Protein AF-0000000085157683 (afdb_homodimer)

Secondary structure (DSSP, 8-state):
-----EEEEEETTTTEEEEEETT-TT-EEEESSHHHHHHHHHHHHHHHHHHHHHHTPPPPPPGGGS---SEEEEE--HHHHHHHHHHHHHHTS-HHHHHHHHHHT-------------/-----EEEEEETTTTEEEEEETT-TT-EEEESSHHHHHHHHHHHHHHHHHHHHHHTPPPPPPGGGS---SEEEEE--HHHHHHHHHHHHHHTS-HHHHHHHHHHT-------------

Structure (mmCIF, N/CA/C/O backbone):
data_AF-0000000085157683-model_v1
#
loop_
_entity.id
_entity.type
_entity.pdbx_description
1 polymer HicB
#
loop_
_atom_site.group_PDB
_atom_site.id
_atom_site.type_symbol
_atom_site.label_atom_id
_atom_site.label_alt_id
_atom_site.label_comp_id
_atom_site.label_asym_id
_atom_site.label_entity_id
_atom_site.label_seq_id
_atom_site.pdbx_PDB_ins_code
_atom_site.Cartn_x
_atom_site.Cartn_y
_atom_site.Cartn_z
_atom_site.occupancy
_atom_site.B_iso_or_equiv
_atom_site.auth_seq_id
_atom_site.auth_comp_id
_atom_site.auth_asym_id
_atom_site.auth_atom_id
_atom_site.pdbx_PDB_model_num
ATOM 1 N N . MET A 1 1 ? -5.609 -24.641 -23.844 1 75.62 1 MET A N 1
ATOM 2 C CA . MET A 1 1 ? -4.676 -23.812 -23.078 1 75.62 1 MET A CA 1
ATOM 3 C C . MET A 1 1 ? -5.344 -23.234 -21.844 1 75.62 1 MET A C 1
ATOM 5 O O . MET A 1 1 ? -6.496 -22.797 -21.891 1 75.62 1 MET A O 1
ATOM 9 N N . ASN A 1 2 ? -4.84 -23.547 -20.625 1 89.81 2 ASN A N 1
ATOM 10 C CA . ASN A 1 2 ? -5.441 -23.266 -19.328 1 89.81 2 ASN A CA 1
ATOM 11 C C . ASN A 1 2 ? -5.375 -21.781 -18.984 1 89.81 2 ASN A C 1
ATOM 13 O O . ASN A 1 2 ? -5.992 -21.328 -18.016 1 89.81 2 ASN A O 1
ATOM 17 N N . HIS A 1 3 ? -4.875 -20.984 -19.656 1 96 3 HIS A N 1
ATOM 18 C CA . HIS A 1 3 ? -4.703 -19.547 -19.484 1 96 3 HIS A CA 1
ATOM 19 C C . HIS A 1 3 ? -3.973 -19.219 -18.188 1 96 3 HIS A C 1
ATOM 21 O O . HIS A 1 3 ? -4.094 -18.125 -17.656 1 96 3 HIS A O 1
ATOM 27 N N . TYR A 1 4 ? -3.27 -20.25 -17.625 1 97.69 4 TYR A N 1
ATOM 28 C CA . TYR A 1 4 ? -2.561 -20.031 -16.375 1 97.69 4 TYR A CA 1
ATOM 29 C C . TYR A 1 4 ? -1.306 -19.188 -16.578 1 97.69 4 TYR A C 1
ATOM 31 O O . TYR A 1 4 ? -0.871 -19 -17.719 1 97.69 4 TYR A O 1
ATOM 39 N N . THR A 1 5 ? -0.849 -18.625 -15.5 1 96.94 5 THR A N 1
ATOM 40 C CA . THR A 1 5 ? 0.336 -17.766 -15.523 1 96.94 5 THR A CA 1
ATOM 41 C C . THR A 1 5 ? 1.572 -18.547 -15.086 1 96.94 5 THR A C 1
ATOM 43 O O . THR A 1 5 ? 1.584 -19.156 -14.016 1 96.94 5 THR A O 1
ATOM 46 N N . TYR A 1 6 ? 2.611 -18.484 -15.953 1 96.94 6 TYR A N 1
ATOM 47 C CA . TYR A 1 6 ? 3.844 -19.203 -15.672 1 96.94 6 TYR A CA 1
ATOM 48 C C . TYR A 1 6 ? 5 -18.25 -15.43 1 96.94 6 TYR A C 1
ATOM 50 O O . TYR A 1 6 ? 5.02 -17.141 -15.969 1 96.94 6 TYR A O 1
ATOM 58 N N . ARG A 1 7 ? 5.902 -18.719 -14.609 1 96.38 7 ARG A N 1
ATOM 59 C CA . ARG A 1 7 ? 7.164 -18.016 -14.383 1 96.38 7 ARG A CA 1
ATOM 60 C C . ARG A 1 7 ? 8.344 -18.969 -14.469 1 96.38 7 ARG A C 1
ATOM 62 O O . ARG A 1 7 ? 8.289 -20.094 -13.953 1 96.38 7 ARG A O 1
ATOM 69 N N . VAL A 1 8 ? 9.336 -18.578 -15.242 1 98.19 8 VAL A N 1
ATOM 70 C CA . VAL A 1 8 ? 10.594 -19.312 -15.297 1 98.19 8 VAL A CA 1
ATOM 71 C C . VAL A 1 8 ? 11.742 -18.406 -14.844 1 98.19 8 VAL A C 1
ATOM 73 O O . VAL A 1 8 ? 11.891 -17.281 -15.32 1 98.19 8 VAL A O 1
ATOM 76 N N . ALA A 1 9 ? 12.492 -18.906 -13.906 1 97.06 9 ALA A N 1
ATOM 77 C CA . ALA A 1 9 ? 13.609 -18.125 -13.391 1 97.06 9 ALA A CA 1
ATOM 78 C C . ALA A 1 9 ? 14.789 -19.016 -13.031 1 97.06 9 ALA A C 1
ATOM 80 O O . ALA A 1 9 ? 14.602 -20.188 -12.703 1 97.06 9 ALA A O 1
ATOM 81 N N . TRP A 1 10 ? 16.031 -18.391 -13.086 1 98 10 TRP A N 1
ATOM 82 C CA . TRP A 1 10 ? 17.234 -19.109 -12.664 1 98 10 TRP A CA 1
ATOM 83 C C . TRP A 1 10 ? 17.297 -19.234 -11.148 1 98 10 TRP A C 1
ATOM 85 O O . TRP A 1 10 ? 17.031 -18.266 -10.43 1 98 10 TRP A O 1
ATOM 95 N N . SER A 1 11 ? 17.516 -20.438 -10.75 1 96.94 11 SER A N 1
ATOM 96 C CA . SER A 1 11 ? 17.75 -20.672 -9.336 1 96.94 11 SER A CA 1
ATOM 97 C C . SER A 1 11 ? 19.234 -20.906 -9.055 1 96.94 11 SER A C 1
ATOM 99 O O . SER A 1 11 ? 19.781 -21.953 -9.391 1 96.94 11 SER A O 1
ATOM 101 N N . PRO A 1 12 ? 19.844 -19.938 -8.359 1 95.44 12 PRO A N 1
ATOM 102 C CA . PRO A 1 12 ? 21.25 -20.156 -8.031 1 95.44 12 PRO A CA 1
ATOM 103 C C . PRO A 1 12 ? 21.469 -21.312 -7.066 1 95.44 12 PRO A C 1
ATOM 105 O O . PRO A 1 12 ? 22.5 -21.984 -7.113 1 95.44 12 PRO A O 1
ATOM 108 N N . TYR A 1 13 ? 20.531 -21.531 -6.297 1 94.44 13 TYR A N 1
ATOM 109 C CA . TYR A 1 13 ? 20.609 -22.578 -5.293 1 94.44 13 TYR A CA 1
ATOM 110 C C . TYR A 1 13 ? 20.578 -23.969 -5.941 1 94.44 13 TYR A C 1
ATOM 112 O O . TYR A 1 13 ? 21.344 -24.844 -5.562 1 94.44 13 TYR A O 1
ATOM 120 N N . LEU A 1 14 ? 19.75 -24.062 -6.965 1 95.81 14 LEU A N 1
ATOM 121 C CA . LEU A 1 14 ? 19.594 -25.359 -7.633 1 95.81 14 LEU A CA 1
ATOM 122 C C . LEU A 1 14 ? 20.516 -25.469 -8.836 1 95.81 14 LEU A C 1
ATOM 124 O O . LEU A 1 14 ? 20.766 -26.562 -9.344 1 95.81 14 LEU A O 1
ATOM 128 N N . GLY A 1 15 ? 21.016 -24.344 -9.227 1 97.12 15 GLY A N 1
ATOM 129 C CA . GLY A 1 15 ? 21.859 -24.344 -10.406 1 97.12 15 GLY A CA 1
ATOM 130 C C . GLY A 1 15 ? 21.125 -24.688 -11.68 1 97.12 15 GLY A C 1
ATOM 131 O O . GLY A 1 15 ? 21.656 -25.375 -12.547 1 97.12 15 GLY A O 1
ATOM 132 N N . GLU A 1 16 ? 19.797 -24.375 -11.711 1 98.25 16 GLU A N 1
ATOM 133 C CA . GLU A 1 16 ? 18.953 -24.641 -12.867 1 98.25 16 GLU A CA 1
ATOM 134 C C . GLU A 1 16 ? 17.797 -23.656 -12.945 1 98.25 16 GLU A C 1
ATOM 136 O O . GLU A 1 16 ? 17.578 -22.875 -12.008 1 98.25 16 GLU A O 1
ATOM 141 N N . TYR A 1 17 ? 17.203 -23.672 -14.148 1 98.62 17 TYR A N 1
ATOM 142 C CA . TYR A 1 17 ? 15.977 -22.891 -14.297 1 98.62 17 TYR A CA 1
ATOM 143 C C . TYR A 1 17 ? 14.797 -23.609 -13.656 1 98.62 17 TYR A C 1
ATOM 145 O O . TYR A 1 17 ? 14.68 -24.828 -13.758 1 98.62 17 TYR A O 1
ATOM 153 N N . VAL A 1 18 ? 13.992 -22.828 -13.031 1 98.25 18 VAL A N 1
ATOM 154 C CA . VAL A 1 18 ? 12.797 -23.375 -12.391 1 98.25 18 VAL A CA 1
ATOM 155 C C . VAL A 1 18 ? 11.547 -22.734 -12.992 1 98.25 18 VAL A C 1
ATOM 157 O O . VAL A 1 18 ? 11.453 -21.5 -13.078 1 98.25 18 VAL A O 1
ATOM 160 N N . GLY A 1 19 ? 10.633 -23.547 -13.469 1 98.19 19 GLY A N 1
ATOM 161 C CA . GLY A 1 19 ? 9.32 -23.125 -13.922 1 98.19 19 GLY A CA 1
ATOM 162 C C . GLY A 1 19 ? 8.234 -23.328 -12.883 1 98.19 19 GLY A C 1
ATOM 163 O O . GLY A 1 19 ? 8.18 -24.375 -12.234 1 98.19 19 GLY A O 1
ATOM 164 N N . THR A 1 20 ? 7.438 -22.328 -12.727 1 97.56 20 THR A N 1
ATOM 165 C CA . THR A 1 20 ? 6.336 -22.375 -11.773 1 97.56 20 THR A CA 1
ATOM 166 C C . THR A 1 20 ? 5.043 -21.891 -12.422 1 97.56 20 THR A C 1
ATOM 168 O O . THR A 1 20 ? 5.066 -21.281 -13.492 1 97.56 20 THR A O 1
ATOM 171 N N . CYS A 1 21 ? 3.963 -22.312 -11.773 1 97.88 21 CYS A N 1
ATOM 172 C CA . CYS A 1 21 ? 2.633 -21.828 -12.117 1 97.88 21 CYS A CA 1
ATOM 173 C C . CYS A 1 21 ? 2.012 -21.062 -10.953 1 97.88 21 CYS A C 1
ATOM 175 O O . CYS A 1 21 ? 1.865 -21.594 -9.859 1 97.88 21 CYS A O 1
ATOM 177 N N . LEU A 1 22 ? 1.579 -19.859 -11.164 1 97 22 LEU A N 1
ATOM 178 C CA . LEU A 1 22 ? 1.136 -19 -10.086 1 97 22 LEU A CA 1
ATOM 179 C C . LEU A 1 22 ? -0.157 -19.516 -9.461 1 97 22 LEU A C 1
ATOM 181 O O . LEU A 1 22 ? -0.361 -19.391 -8.25 1 97 22 LEU A O 1
ATOM 185 N N . GLU A 1 23 ? -1.024 -20.094 -10.297 1 96.75 23 GLU A N 1
ATOM 186 C CA . GLU A 1 23 ? -2.316 -20.594 -9.828 1 96.75 23 GLU A CA 1
ATOM 187 C C . GLU A 1 23 ? -2.17 -21.953 -9.141 1 96.75 23 GLU A C 1
ATOM 189 O O . GLU A 1 23 ? -3.049 -22.359 -8.375 1 96.75 23 GLU A O 1
ATOM 194 N N . LEU A 1 24 ? -1.048 -22.656 -9.414 1 96.44 24 LEU A N 1
ATOM 195 C CA . LEU A 1 24 ? -0.751 -23.969 -8.844 1 96.44 24 LEU A CA 1
ATOM 196 C C . LEU A 1 24 ? 0.651 -24 -8.242 1 96.44 24 LEU A C 1
ATOM 198 O O . LEU A 1 24 ? 1.55 -24.641 -8.789 1 96.44 24 LEU A O 1
ATOM 202 N N . PRO A 1 25 ? 0.756 -23.422 -7.016 1 94.31 25 PRO A N 1
ATOM 203 C CA . PRO A 1 25 ? 2.102 -23.141 -6.512 1 94.31 25 PRO A CA 1
ATOM 204 C C . PRO A 1 25 ? 2.855 -24.406 -6.098 1 94.31 25 PRO A C 1
ATOM 206 O O . PRO A 1 25 ? 4.074 -24.375 -5.914 1 94.31 25 PRO A O 1
ATOM 209 N N . TYR A 1 26 ? 2.219 -25.469 -6.047 1 94.31 26 TYR A N 1
ATOM 210 C CA . TYR A 1 26 ? 2.891 -26.703 -5.645 1 94.31 26 TYR A CA 1
ATOM 211 C C . TYR A 1 26 ? 3.443 -27.438 -6.855 1 94.31 26 TYR A C 1
ATOM 213 O O . TYR A 1 26 ? 4.184 -28.422 -6.711 1 94.31 26 TYR A O 1
ATOM 221 N N . VAL A 1 27 ? 3.045 -27.062 -8.023 1 96.25 27 VAL A N 1
ATOM 222 C CA . VAL A 1 27 ? 3.564 -27.656 -9.25 1 96.25 27 VAL A CA 1
ATOM 223 C C . VAL A 1 27 ? 4.785 -26.875 -9.727 1 96.25 27 VAL A C 1
ATOM 225 O O . VAL A 1 27 ? 4.684 -25.688 -10.055 1 96.25 27 VAL A O 1
ATOM 228 N N . ARG A 1 28 ? 5.918 -27.453 -9.789 1 97.25 28 ARG A N 1
ATOM 229 C CA . ARG A 1 28 ? 7.176 -26.859 -10.242 1 97.25 28 ARG A CA 1
ATOM 230 C C . ARG A 1 28 ? 7.996 -27.875 -11.031 1 97.25 28 ARG A C 1
ATOM 232 O O . ARG A 1 28 ? 7.965 -29.078 -10.742 1 97.25 28 ARG A O 1
ATOM 239 N N . ARG A 1 29 ? 8.664 -27.391 -12.008 1 98.56 29 ARG A N 1
ATOM 240 C CA . ARG A 1 29 ? 9.57 -28.219 -12.797 1 98.56 29 ARG A CA 1
ATOM 241 C C . ARG A 1 29 ? 10.859 -27.453 -13.125 1 98.56 29 ARG A C 1
ATOM 243 O O . ARG A 1 29 ? 10.883 -26.219 -13.078 1 98.56 29 ARG A O 1
ATOM 250 N N . GLN A 1 30 ? 11.836 -28.266 -13.406 1 98.31 30 GLN A N 1
ATOM 251 C CA . GLN A 1 30 ? 13.148 -27.688 -13.656 1 98.31 30 GLN A CA 1
ATOM 252 C C . GLN A 1 30 ? 13.641 -28 -15.07 1 98.31 30 GLN A C 1
ATOM 254 O O . GLN A 1 30 ? 13.086 -28.875 -15.734 1 98.31 30 GLN A O 1
ATOM 259 N N . GLY A 1 31 ? 14.625 -27.188 -15.531 1 98.44 31 GLY A N 1
ATOM 260 C CA . GLY A 1 31 ? 15.312 -27.406 -16.797 1 98.44 31 GLY A CA 1
ATOM 261 C C . GLY A 1 31 ? 16.641 -26.703 -16.875 1 98.44 31 GLY A C 1
ATOM 262 O O . GLY A 1 31 ? 16.875 -25.703 -16.188 1 98.44 31 GLY A O 1
ATOM 263 N N . ALA A 1 32 ? 17.5 -27.25 -17.734 1 98 32 ALA A N 1
ATOM 264 C CA . ALA A 1 32 ? 18.828 -26.656 -17.906 1 98 32 ALA A CA 1
ATOM 265 C C . ALA A 1 32 ? 18.734 -25.297 -18.594 1 98 32 ALA A C 1
ATOM 267 O O . ALA A 1 32 ? 19.594 -24.438 -18.375 1 98 32 ALA A O 1
ATOM 268 N N . THR A 1 33 ? 17.688 -25.188 -19.391 1 98.44 33 THR A N 1
ATOM 269 C CA . THR A 1 33 ? 17.422 -23.906 -20.047 1 98.44 33 THR A CA 1
ATOM 270 C C . THR A 1 33 ? 16.031 -23.406 -19.688 1 98.44 33 THR A C 1
ATOM 272 O O . THR A 1 33 ? 15.18 -24.172 -19.234 1 98.44 33 THR A O 1
ATOM 275 N N . ALA A 1 34 ? 15.875 -22.109 -19.875 1 98.38 34 ALA A N 1
ATOM 276 C CA . ALA A 1 34 ? 14.562 -21.516 -19.625 1 98.38 34 ALA A CA 1
ATOM 277 C C . ALA A 1 34 ? 13.484 -22.219 -20.453 1 98.38 34 ALA A C 1
ATOM 279 O O . ALA A 1 34 ? 12.391 -22.484 -19.953 1 98.38 34 ALA A O 1
ATOM 280 N N . GLN A 1 35 ? 13.773 -22.438 -21.672 1 98.56 35 GLN A N 1
ATOM 281 C CA . GLN A 1 35 ? 12.836 -23.094 -22.594 1 98.56 35 GLN A CA 1
ATOM 282 C C . GLN A 1 35 ? 12.469 -24.484 -22.094 1 98.56 35 GLN A C 1
ATOM 284 O O . GLN A 1 35 ? 11.297 -24.859 -22.109 1 98.56 35 GLN A O 1
ATOM 289 N N . GLU A 1 36 ? 13.461 -25.25 -21.656 1 98.62 36 GLU A N 1
ATOM 290 C CA . GLU A 1 36 ? 13.234 -26.594 -21.141 1 98.62 36 GLU A CA 1
ATOM 291 C C . GLU A 1 36 ? 12.359 -26.562 -19.891 1 98.62 36 GLU A C 1
ATOM 293 O O . GLU A 1 36 ? 11.43 -27.359 -19.75 1 98.62 36 GLU A O 1
ATOM 298 N N . ALA A 1 37 ? 12.688 -25.688 -18.969 1 98.69 37 ALA A N 1
ATOM 299 C CA . ALA A 1 37 ? 11.898 -25.547 -17.75 1 98.69 37 ALA A CA 1
ATOM 300 C C . ALA A 1 37 ? 10.453 -25.188 -18.062 1 98.69 37 ALA A C 1
ATOM 302 O O . ALA A 1 37 ? 9.516 -25.719 -17.469 1 98.69 37 ALA A O 1
ATOM 303 N N . MET A 1 38 ? 10.297 -24.25 -19.031 1 98.38 38 MET A N 1
ATOM 304 C CA . MET A 1 38 ? 8.961 -23.844 -19.453 1 98.38 38 MET A CA 1
ATOM 305 C C . MET A 1 38 ? 8.18 -25.016 -20.016 1 98.38 38 MET A C 1
ATOM 307 O O . MET A 1 38 ? 7.016 -25.219 -19.656 1 98.38 38 MET A O 1
ATOM 311 N N . GLY A 1 39 ? 8.812 -25.766 -20.922 1 98.31 39 GLY A N 1
ATOM 312 C CA . GLY A 1 39 ? 8.156 -26.938 -21.469 1 98.31 39 GLY A CA 1
ATOM 313 C C . GLY A 1 39 ? 7.758 -27.953 -20.422 1 98.31 39 GLY A C 1
ATOM 314 O O . GLY A 1 39 ? 6.648 -28.484 -20.438 1 98.31 39 GLY A O 1
ATOM 315 N N . ALA A 1 40 ? 8.641 -28.188 -19.469 1 98.5 40 ALA A N 1
ATOM 316 C CA . ALA A 1 40 ? 8.414 -29.156 -18.406 1 98.5 40 ALA A CA 1
ATOM 317 C C . ALA A 1 40 ? 7.258 -28.75 -17.5 1 98.5 40 ALA A C 1
ATOM 319 O O . ALA A 1 40 ? 6.41 -29.562 -17.156 1 98.5 40 ALA A O 1
ATOM 320 N N . ILE A 1 41 ? 7.262 -27.5 -17.109 1 98.44 41 ILE A N 1
ATOM 321 C CA . ILE A 1 41 ? 6.211 -27.047 -16.203 1 98.44 41 ILE A CA 1
ATOM 322 C C . ILE A 1 41 ? 4.871 -27.031 -16.938 1 98.44 41 ILE A C 1
ATOM 324 O O . ILE A 1 41 ? 3.836 -27.359 -16.344 1 98.44 41 ILE A O 1
ATOM 328 N N . GLU A 1 42 ? 4.812 -26.625 -18.188 1 98.12 42 GLU A N 1
ATOM 329 C CA . GLU A 1 42 ? 3.57 -26.656 -18.953 1 98.12 42 GLU A CA 1
ATOM 330 C C . GLU A 1 42 ? 2.996 -28.062 -19 1 98.12 42 GLU A C 1
ATOM 332 O O . GLU A 1 42 ? 1.797 -28.266 -18.797 1 98.12 42 GLU A O 1
ATOM 337 N N . GLU A 1 43 ? 3.836 -29 -19.297 1 98.12 43 GLU A N 1
ATOM 338 C CA . GLU A 1 43 ? 3.4 -30.406 -19.344 1 98.12 43 GLU A CA 1
ATOM 339 C C . GLU A 1 43 ? 2.869 -30.859 -17.984 1 98.12 43 GLU A C 1
ATOM 341 O O . GLU A 1 43 ? 1.834 -31.516 -17.906 1 98.12 43 GLU A O 1
ATOM 346 N N . ALA A 1 44 ? 3.621 -30.562 -16.938 1 98.25 44 ALA A N 1
ATOM 347 C CA . ALA A 1 44 ? 3.221 -30.938 -15.578 1 98.25 44 ALA A CA 1
ATOM 348 C C . ALA A 1 44 ? 1.854 -30.359 -15.234 1 98.25 44 ALA A C 1
ATOM 350 O O . ALA A 1 44 ? 1.013 -31.031 -14.641 1 98.25 44 ALA A O 1
ATOM 351 N N . VAL A 1 45 ? 1.652 -29.125 -15.594 1 98 45 VAL A N 1
ATOM 352 C CA . VAL A 1 45 ? 0.385 -28.453 -15.305 1 98 45 VAL A CA 1
ATOM 353 C C . VAL A 1 45 ? -0.74 -29.125 -16.094 1 98 45 VAL A C 1
ATOM 355 O O . VAL A 1 45 ? -1.823 -29.375 -15.555 1 98 45 VAL A O 1
ATOM 358 N N . ASP A 1 46 ? -0.48 -29.469 -17.359 1 97.06 46 ASP A N 1
ATOM 359 C CA . ASP A 1 46 ? -1.472 -30.156 -18.172 1 97.06 46 ASP A CA 1
ATOM 360 C C . ASP A 1 46 ? -1.859 -31.5 -17.547 1 97.06 46 ASP A C 1
ATOM 362 O O . ASP A 1 46 ? -3.037 -31.859 -17.531 1 97.06 46 ASP A O 1
ATOM 366 N N . TRP A 1 47 ? -0.865 -32.156 -17.078 1 96.81 47 TRP A N 1
ATOM 367 C CA . TRP A 1 47 ? -1.119 -33.438 -16.422 1 96.81 47 TRP A CA 1
ATOM 368 C C . TRP A 1 47 ? -1.958 -33.25 -15.156 1 96.81 47 TRP A C 1
ATOM 370 O O . TRP A 1 47 ? -2.914 -34 -14.922 1 96.81 47 TRP A O 1
ATOM 380 N N . TYR A 1 48 ? -1.577 -32.281 -14.352 1 97.06 48 TYR A N 1
ATOM 381 C CA . TYR A 1 48 ? -2.324 -31.984 -13.133 1 97.06 48 TYR A CA 1
ATOM 382 C C . TYR A 1 48 ? -3.787 -31.688 -13.445 1 97.06 48 TYR A C 1
ATOM 384 O O . TYR A 1 48 ? -4.688 -32.219 -12.789 1 97.06 48 TYR A O 1
ATOM 392 N N . ILE A 1 49 ? -4.039 -30.828 -14.477 1 96.5 49 ILE A N 1
ATOM 393 C CA . ILE A 1 49 ? -5.387 -30.438 -14.875 1 96.5 49 ILE A CA 1
ATOM 394 C C . ILE A 1 49 ? -6.188 -31.672 -15.281 1 96.5 49 ILE A C 1
ATOM 396 O O . ILE A 1 49 ? -7.332 -31.844 -14.859 1 96.5 49 ILE A O 1
ATOM 400 N N . ALA A 1 50 ? -5.613 -32.531 -16.078 1 95.5 50 ALA A N 1
ATOM 401 C CA . ALA A 1 50 ? -6.281 -33.75 -16.531 1 95.5 50 ALA A CA 1
ATOM 402 C C . ALA A 1 50 ? -6.664 -34.656 -15.352 1 95.5 50 ALA A C 1
ATOM 404 O O . ALA A 1 50 ? -7.773 -35.188 -15.305 1 95.5 50 ALA A O 1
ATOM 405 N N . SER A 1 51 ? -5.758 -34.781 -14.445 1 95.31 51 SER A N 1
ATOM 406 C CA . SER A 1 51 ? -5.988 -35.594 -13.258 1 95.31 51 SER A CA 1
ATOM 407 C C . SER A 1 51 ? -7.102 -35.031 -12.391 1 95.31 51 SER A C 1
ATOM 409 O O . SER A 1 51 ? -7.973 -35.75 -11.922 1 95.31 51 SER A O 1
ATOM 411 N N . ALA A 1 52 ? -7.023 -33.719 -12.211 1 94.19 52 ALA A N 1
ATOM 412 C CA . ALA A 1 52 ? -8.023 -33.031 -11.398 1 94.19 52 ALA A CA 1
ATOM 413 C C . ALA A 1 52 ? -9.414 -33.188 -12.016 1 94.19 52 ALA A C 1
ATOM 415 O O . ALA A 1 52 ? -10.406 -33.375 -11.297 1 94.19 52 ALA A O 1
ATOM 416 N N . GLU A 1 53 ? -9.484 -32.969 -13.305 1 91.31 53 GLU A N 1
ATOM 417 C CA . GLU A 1 53 ? -10.758 -33.125 -14.016 1 91.31 53 GLU A CA 1
ATOM 418 C C . GLU A 1 53 ? -11.344 -34.5 -13.836 1 91.31 53 GLU A C 1
ATOM 420 O O . GLU A 1 53 ? -12.555 -34.656 -13.648 1 91.31 53 GLU A O 1
ATOM 425 N N . SER A 1 54 ? -10.508 -35.5 -13.836 1 93.62 54 SER A N 1
ATOM 426 C CA . SER A 1 54 ? -10.945 -36.875 -13.688 1 93.62 54 SER A CA 1
ATOM 427 C C . SER A 1 54 ? -11.422 -37.156 -12.266 1 93.62 54 SER A C 1
ATOM 429 O O . SER A 1 54 ? -12.32 -38 -12.062 1 93.62 54 SER A O 1
ATOM 431 N N . SER A 1 55 ? -10.891 -36.5 -11.258 1 94.44 55 SER A N 1
ATOM 432 C CA . SER A 1 55 ? -11.227 -36.719 -9.852 1 94.44 55 SER A CA 1
ATOM 433 C C . SER A 1 55 ? -12.305 -35.75 -9.391 1 94.44 55 SER A C 1
ATOM 435 O O . SER A 1 55 ? -12.773 -35.844 -8.25 1 94.44 55 SER A O 1
ATOM 437 N N . GLY A 1 56 ? -12.703 -34.875 -10.172 1 93.94 56 GLY A N 1
ATOM 438 C CA . GLY A 1 56 ? -13.75 -33.938 -9.828 1 93.94 56 GLY A CA 1
ATOM 439 C C . GLY A 1 56 ? -13.258 -32.781 -8.961 1 93.94 56 GLY A C 1
ATOM 440 O O . GLY A 1 56 ? -14.047 -32.156 -8.258 1 93.94 56 GLY A O 1
ATOM 441 N N . GLU A 1 57 ? -11.93 -32.625 -8.898 1 93.81 57 GLU A N 1
ATOM 442 C CA . GLU A 1 57 ? -11.352 -31.516 -8.148 1 93.81 57 GLU A CA 1
ATOM 443 C C . GLU A 1 57 ? -11.602 -30.188 -8.859 1 93.81 57 GLU A C 1
ATOM 445 O O . GLU A 1 57 ? -11.523 -30.109 -10.086 1 93.81 57 GLU A O 1
ATOM 450 N N . THR A 1 58 ? -11.922 -29.203 -8.117 1 94.81 58 THR A N 1
ATOM 451 C CA . THR A 1 58 ? -12.109 -27.875 -8.68 1 94.81 58 THR A CA 1
ATOM 452 C C . THR A 1 58 ? -10.766 -27.188 -8.953 1 94.81 58 THR A C 1
ATOM 454 O O . THR A 1 58 ? -9.898 -27.172 -8.078 1 94.81 58 THR A O 1
ATOM 457 N N . LEU A 1 59 ? -10.586 -26.641 -10.117 1 95.75 59 LEU A N 1
ATOM 458 C CA . LEU A 1 59 ? -9.367 -25.953 -10.531 1 95.75 59 LEU A CA 1
ATOM 459 C C . LEU A 1 59 ? -9.484 -24.453 -10.289 1 95.75 59 LEU A C 1
ATOM 461 O O . LEU A 1 59 ? -10.57 -23.875 -10.391 1 95.75 59 LEU A O 1
ATOM 465 N N . PRO A 1 60 ? -8.375 -23.906 -9.961 1 95.44 60 PRO A N 1
ATOM 466 C CA . PRO A 1 60 ? -8.414 -22.453 -9.773 1 95.44 60 PRO A CA 1
ATOM 467 C C . PRO A 1 60 ? -8.703 -21.703 -11.07 1 95.44 60 PRO A C 1
ATOM 469 O O . PRO A 1 60 ? -8.289 -22.141 -12.148 1 95.44 60 PRO A O 1
ATOM 472 N N . THR A 1 61 ? -9.453 -20.562 -10.938 1 96.25 61 THR A N 1
ATOM 473 C CA . THR A 1 61 ? -9.664 -19.672 -12.078 1 96.25 61 THR A CA 1
ATOM 474 C C . THR A 1 61 ? -8.367 -18.984 -12.469 1 96.25 61 THR A C 1
ATOM 476 O O . THR A 1 61 ? -7.66 -18.453 -11.609 1 96.25 61 THR A O 1
ATOM 479 N N . PRO A 1 62 ? -8.039 -19.031 -13.719 1 97.25 62 PRO A N 1
ATOM 480 C CA . PRO A 1 62 ? -6.848 -18.297 -14.148 1 97.25 62 PRO A CA 1
ATOM 481 C C . PRO A 1 62 ? -6.887 -16.812 -13.742 1 97.25 62 PRO A C 1
ATOM 483 O O . PRO A 1 62 ? -7.945 -16.188 -13.789 1 97.25 62 PRO A O 1
ATOM 486 N N . MET A 1 63 ? -5.754 -16.312 -13.305 1 95.38 63 MET A N 1
ATOM 487 C CA . MET A 1 63 ? -5.664 -14.906 -12.898 1 95.38 63 MET A CA 1
ATOM 488 C C . MET A 1 63 ? -6.121 -13.984 -14.016 1 95.38 63 MET A C 1
ATOM 490 O O . MET A 1 63 ? -6.773 -12.969 -13.766 1 95.38 63 MET A O 1
ATOM 494 N N . ALA A 1 64 ? -5.758 -14.336 -15.25 1 94 64 ALA A N 1
ATOM 495 C CA . ALA A 1 64 ? -6.078 -13.523 -16.422 1 94 64 ALA A CA 1
ATOM 496 C C . ALA A 1 64 ? -7.59 -13.438 -16.625 1 94 64 ALA A C 1
ATOM 498 O O . ALA A 1 64 ? -8.078 -12.531 -17.312 1 94 64 ALA A O 1
ATOM 499 N N . ASP A 1 65 ? -8.344 -14.328 -16.062 1 96.12 65 ASP A N 1
ATOM 500 C CA . ASP A 1 65 ? -9.781 -14.391 -16.297 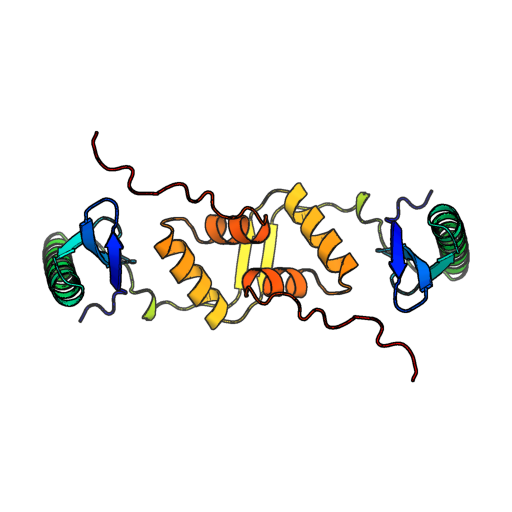1 96.12 65 ASP A CA 1
ATOM 501 C C . ASP A 1 65 ? -10.555 -13.82 -15.102 1 96.12 65 ASP A C 1
ATOM 503 O O . ASP A 1 65 ? -11.789 -13.805 -15.109 1 96.12 65 ASP A O 1
ATOM 507 N N . ARG A 1 66 ? -9.828 -13.43 -14.07 1 96.5 66 ARG A N 1
ATOM 508 C CA . ARG A 1 66 ? -10.469 -12.875 -12.883 1 96.5 66 ARG A CA 1
ATOM 509 C C . ARG A 1 66 ? -10.852 -11.414 -13.086 1 96.5 66 ARG A C 1
ATOM 511 O O . ARG A 1 66 ? -10.242 -10.719 -13.906 1 96.5 66 ARG A O 1
ATOM 518 N N . HIS A 1 67 ? -11.93 -11.094 -12.383 1 97.06 67 HIS A N 1
ATOM 519 C CA . HIS A 1 67 ? -12.367 -9.703 -12.359 1 97.06 67 HIS A CA 1
ATOM 520 C C . HIS A 1 67 ? -11.727 -8.945 -11.203 1 97.06 67 HIS A C 1
ATOM 522 O O . HIS A 1 67 ? -11.875 -9.344 -10.047 1 97.06 67 HIS A O 1
ATOM 528 N N . TYR A 1 68 ? -11.047 -7.883 -11.562 1 97.81 68 TYR A N 1
ATOM 529 C CA . TYR A 1 68 ? -10.445 -7 -10.57 1 97.81 68 TYR A CA 1
ATOM 530 C C . TYR A 1 68 ? -11.195 -5.676 -10.492 1 97.81 68 TYR A C 1
ATOM 532 O O . TYR A 1 68 ? -11.156 -4.879 -11.43 1 97.81 68 TYR A O 1
ATOM 540 N N . SER A 1 69 ? -11.789 -5.367 -9.305 1 97.88 69 SER A N 1
ATOM 541 C CA . SER A 1 69 ? -12.703 -4.25 -9.117 1 97.88 69 SER A CA 1
ATOM 542 C C . SER A 1 69 ? -11.953 -2.924 -9.047 1 97.88 69 SER A C 1
ATOM 544 O O . SER A 1 69 ? -12.523 -1.865 -9.32 1 97.88 69 SER A O 1
ATOM 546 N N . GLY A 1 70 ? -10.766 -2.936 -8.57 1 98.19 70 GLY A N 1
ATOM 547 C CA . GLY A 1 70 ? -10.031 -1.717 -8.258 1 98.19 70 GLY A CA 1
ATOM 548 C C . GLY A 1 70 ? -10.219 -1.268 -6.82 1 98.19 70 GLY A C 1
ATOM 549 O O . GLY A 1 70 ? -9.625 -0.274 -6.395 1 98.19 70 GLY A O 1
ATOM 550 N N . THR A 1 71 ? -11.016 -1.947 -6.125 1 98.44 71 THR A N 1
ATOM 551 C CA . THR A 1 71 ? -11.219 -1.665 -4.707 1 98.44 71 THR A CA 1
ATOM 552 C C . THR A 1 71 ? -10.664 -2.797 -3.848 1 98.44 71 THR A C 1
ATOM 554 O O . THR A 1 71 ? -11.039 -3.957 -4.023 1 98.44 71 THR A O 1
ATOM 557 N N . ILE A 1 72 ? -9.695 -2.52 -2.9 1 98.25 72 ILE A N 1
ATOM 558 C CA . ILE A 1 72 ? -9.031 -3.492 -2.041 1 98.25 72 ILE A CA 1
ATOM 559 C C . ILE A 1 72 ? -9.266 -3.137 -0.577 1 98.25 72 ILE A C 1
ATOM 561 O O . ILE A 1 72 ? -9.086 -1.986 -0.173 1 98.25 72 ILE A O 1
ATOM 565 N N . VAL A 1 73 ? -9.719 -4.039 0.154 1 98.44 73 VAL A N 1
ATOM 566 C CA . VAL A 1 73 ? -9.844 -3.85 1.595 1 98.44 73 VAL A CA 1
ATOM 567 C C . VAL A 1 73 ? -8.57 -4.312 2.297 1 98.44 73 VAL A C 1
ATOM 569 O O . VAL A 1 73 ? -8.195 -5.484 2.207 1 98.44 73 VAL A O 1
ATOM 572 N N . VAL A 1 74 ? -7.922 -3.381 2.959 1 98.56 74 VAL A N 1
ATOM 573 C CA . VAL A 1 74 ? -6.66 -3.67 3.629 1 98.56 74 VAL A CA 1
ATOM 574 C C . VAL A 1 74 ? -6.875 -3.713 5.141 1 98.56 74 VAL A C 1
ATOM 576 O O . VAL A 1 74 ? -7.266 -2.711 5.746 1 98.56 74 VAL A O 1
ATOM 579 N N . ARG A 1 75 ? -6.699 -4.812 5.645 1 98.5 75 ARG A N 1
ATOM 580 C CA . ARG A 1 75 ? -6.758 -4.992 7.094 1 98.5 75 ARG A CA 1
ATOM 581 C C . ARG A 1 75 ? -5.363 -4.988 7.703 1 98.5 75 ARG A C 1
ATOM 583 O O . ARG A 1 75 ? -4.539 -5.852 7.395 1 98.5 75 ARG A O 1
ATOM 590 N N . THR A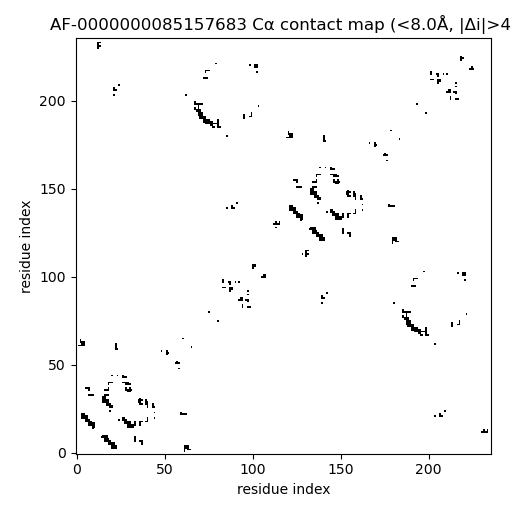 1 76 ? -5.07 -3.996 8.539 1 97.69 76 THR A N 1
ATOM 591 C CA . THR A 1 76 ? -3.756 -3.811 9.141 1 97.69 76 THR A CA 1
ATOM 592 C C . THR A 1 76 ? -3.885 -3.402 10.609 1 97.69 76 THR A C 1
ATOM 594 O O . THR A 1 76 ? -4.977 -3.453 11.18 1 97.69 76 THR A O 1
ATOM 597 N N . SER A 1 77 ? -2.795 -3.057 11.25 1 97.44 77 SER A N 1
ATOM 598 C CA . SER A 1 77 ? -2.832 -2.602 12.633 1 97.44 77 SER A CA 1
ATOM 599 C C . SER A 1 77 ? -3.283 -1.148 12.727 1 97.44 77 SER A C 1
ATOM 601 O O . SER A 1 77 ? -3.082 -0.37 11.789 1 97.44 77 SER A O 1
ATOM 603 N N . PRO A 1 78 ? -3.84 -0.764 13.883 1 97.62 78 PRO A N 1
ATOM 604 C CA . PRO A 1 78 ? -4.164 0.649 14.094 1 97.62 78 PRO A CA 1
ATOM 605 C C . PRO A 1 78 ? -2.941 1.557 13.992 1 97.62 78 PRO A C 1
ATOM 607 O O . PRO A 1 78 ? -3.053 2.701 13.547 1 97.62 78 PRO A O 1
ATOM 610 N N . GLU A 1 79 ? -1.858 1.036 14.367 1 96.69 79 GLU A N 1
ATOM 611 C CA . GLU A 1 79 ? -0.622 1.812 14.328 1 96.69 79 GLU A CA 1
ATOM 612 C C . GLU A 1 79 ? -0.221 2.137 12.891 1 96.69 79 GLU A C 1
ATOM 614 O O . GLU A 1 79 ? 0.119 3.279 12.578 1 96.69 79 GLU A O 1
ATOM 619 N N . LEU A 1 80 ? -0.265 1.125 12.062 1 97.31 80 LEU A N 1
ATOM 620 C CA . LEU A 1 80 ? 0.073 1.372 10.664 1 97.31 80 LEU A CA 1
ATOM 621 C C . LEU A 1 80 ? -0.95 2.295 10.008 1 97.31 80 LEU A C 1
ATOM 623 O O . LEU A 1 80 ? -0.585 3.191 9.242 1 97.31 80 LEU A O 1
ATOM 627 N N . HIS A 1 81 ? -2.166 2.045 10.328 1 98.44 81 HIS A N 1
ATOM 628 C CA . HIS A 1 81 ? -3.217 2.928 9.836 1 98.44 81 HIS A CA 1
ATOM 629 C C . HIS A 1 81 ? -2.949 4.375 10.219 1 98.44 81 HIS A C 1
ATOM 631 O O . HIS A 1 81 ? -2.994 5.27 9.375 1 98.44 81 HIS A O 1
ATOM 637 N N . SER A 1 82 ? -2.68 4.574 11.461 1 97.06 82 SER A N 1
ATOM 638 C CA . SER A 1 82 ? -2.402 5.914 11.969 1 97.06 82 SER A CA 1
ATOM 639 C C . SER A 1 82 ? -1.169 6.512 11.297 1 97.06 82 SER A C 1
ATOM 641 O O . SER A 1 82 ? -1.171 7.684 10.914 1 97.06 82 SER A O 1
ATOM 643 N N . ARG A 1 83 ? -0.189 5.758 11.133 1 95.94 83 ARG A N 1
ATOM 644 C CA . ARG A 1 83 ? 1.037 6.211 10.484 1 95.94 83 ARG A CA 1
ATOM 645 C C . ARG A 1 83 ? 0.77 6.648 9.047 1 95.94 83 ARG A C 1
ATOM 647 O O . ARG A 1 83 ? 1.244 7.699 8.617 1 95.94 83 ARG A O 1
ATOM 654 N N . LEU A 1 84 ? 0.066 5.852 8.352 1 97.12 84 LEU A N 1
ATOM 655 C CA . LEU A 1 84 ? -0.255 6.176 6.965 1 97.12 84 LEU A CA 1
ATOM 656 C C . LEU A 1 84 ? -1.076 7.461 6.883 1 97.12 84 LEU A C 1
ATOM 658 O O . LEU A 1 84 ? -0.892 8.266 5.965 1 97.12 84 LEU A O 1
ATOM 662 N N . ALA A 1 85 ? -1.924 7.66 7.848 1 97.31 85 ALA A N 1
ATOM 663 C CA . ALA A 1 85 ? -2.703 8.898 7.902 1 97.31 85 ALA A CA 1
ATOM 664 C C . ALA A 1 85 ? -1.799 10.109 8.102 1 97.31 85 ALA A C 1
ATOM 666 O O . ALA A 1 85 ? -1.983 11.141 7.461 1 97.31 85 ALA A O 1
ATOM 667 N N . MET A 1 86 ? -0.851 9.945 8.977 1 95.69 86 MET A N 1
ATOM 668 C CA . MET A 1 86 ? 0.093 11.031 9.242 1 95.69 86 MET A CA 1
ATOM 669 C C . MET A 1 86 ? 0.939 11.328 8.008 1 95.69 86 MET A C 1
ATOM 671 O O . MET A 1 86 ? 1.149 12.492 7.664 1 95.69 86 MET A O 1
ATOM 675 N N . GLU A 1 87 ? 1.35 10.281 7.371 1 94.88 87 GLU A N 1
ATOM 676 C CA . GLU A 1 87 ? 2.135 10.453 6.152 1 94.88 87 GLU A CA 1
ATOM 677 C C . GLU 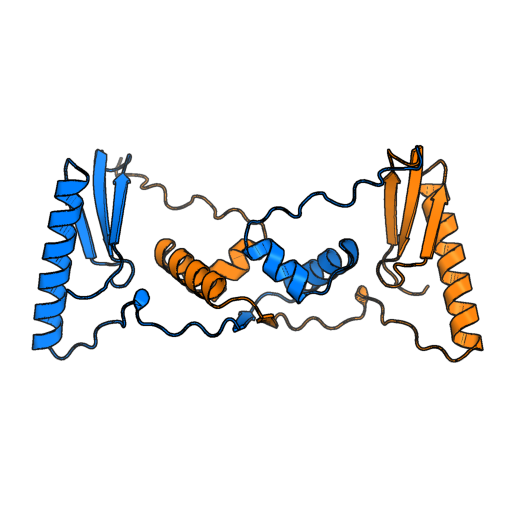A 1 87 ? 1.331 11.18 5.078 1 94.88 87 GLU A C 1
ATOM 679 O O . GLU A 1 87 ? 1.854 12.062 4.395 1 94.88 87 GLU A O 1
ATOM 684 N N . ALA A 1 88 ? 0.123 10.781 4.93 1 96.5 88 ALA A N 1
ATOM 685 C CA . ALA A 1 88 ? -0.742 11.422 3.941 1 96.5 88 ALA A CA 1
ATOM 686 C C . ALA A 1 88 ? -0.881 12.914 4.223 1 96.5 88 ALA A C 1
ATOM 688 O O . ALA A 1 88 ? -0.788 13.734 3.307 1 96.5 88 ALA A O 1
ATOM 689 N N . ALA A 1 89 ? -1.055 13.242 5.52 1 94.44 89 ALA A N 1
ATOM 690 C CA . ALA A 1 89 ? -1.169 14.648 5.91 1 94.44 89 ALA A CA 1
ATOM 691 C C . ALA A 1 89 ? 0.12 15.406 5.609 1 94.44 89 ALA A C 1
ATOM 693 O O . ALA A 1 89 ? 0.082 16.547 5.133 1 94.44 89 ALA A O 1
ATOM 694 N N . GLU A 1 90 ? 1.212 14.75 5.832 1 92.38 90 GLU A N 1
ATOM 695 C CA . GLU A 1 90 ? 2.508 15.352 5.539 1 92.38 90 GLU A CA 1
ATOM 696 C C . GLU A 1 90 ? 2.656 15.648 4.051 1 92.38 90 GLU A C 1
ATOM 698 O O . GLU A 1 90 ? 3.26 16.656 3.672 1 92.38 90 GLU A O 1
ATOM 703 N N . GLN A 1 91 ? 2.072 14.82 3.271 1 92.12 91 GLN A N 1
ATOM 704 C CA . GLN A 1 91 ? 2.145 14.977 1.821 1 92.12 91 GLN A CA 1
ATOM 705 C C . GLN A 1 91 ? 1 15.836 1.302 1 92.12 91 GLN A C 1
ATOM 707 O O . GLN A 1 91 ? 0.943 16.156 0.11 1 92.12 91 GLN A O 1
ATOM 712 N N . ARG A 1 92 ? 0.166 16.141 2.148 1 92.81 92 ARG A N 1
ATOM 713 C CA . ARG A 1 92 ? -0.987 16.984 1.826 1 92.81 92 ARG A CA 1
ATOM 714 C C . ARG A 1 92 ? -1.876 16.312 0.786 1 92.81 92 ARG A C 1
ATOM 716 O O . ARG A 1 92 ? -2.311 16.953 -0.174 1 92.81 92 ARG A O 1
ATOM 723 N N . VAL A 1 93 ? -2.098 15.047 0.931 1 95.06 93 VAL A N 1
ATOM 724 C CA . VAL A 1 93 ? -2.982 14.281 0.058 1 95.06 93 VAL A CA 1
ATOM 725 C C . VAL A 1 93 ? -3.914 13.414 0.9 1 95.06 93 VAL A C 1
ATOM 727 O O . VAL A 1 93 ? -3.721 13.273 2.109 1 95.06 93 VAL A O 1
ATOM 730 N N . SER A 1 94 ? -4.926 12.977 0.205 1 96.56 94 SER A N 1
ATOM 731 C CA . SER A 1 94 ? -5.848 12.078 0.898 1 96.56 94 SER A CA 1
ATOM 732 C C . SER A 1 94 ? -5.18 10.75 1.23 1 96.56 94 SER A C 1
ATOM 734 O O . SER A 1 94 ? -4.191 10.375 0.6 1 96.56 94 SER A O 1
ATOM 736 N N . MET A 1 95 ? -5.703 10.047 2.215 1 96.44 95 MET A N 1
ATOM 737 C CA . MET A 1 95 ? -5.23 8.727 2.598 1 96.44 95 MET A CA 1
ATOM 738 C C . MET A 1 95 ? -5.191 7.789 1.393 1 96.44 95 MET A C 1
ATOM 740 O O . MET A 1 95 ? -4.191 7.113 1.156 1 96.44 95 MET A O 1
ATOM 744 N N . ASN A 1 96 ? -6.215 7.762 0.683 1 98 96 ASN A N 1
ATOM 745 C CA . ASN A 1 96 ? -6.285 6.891 -0.485 1 98 96 ASN A CA 1
ATOM 746 C C . ASN A 1 96 ? -5.188 7.215 -1.493 1 98 96 ASN A C 1
ATOM 748 O O . ASN A 1 96 ? -4.504 6.316 -1.985 1 98 96 ASN A O 1
ATOM 752 N N . GLN A 1 97 ? -5.074 8.508 -1.784 1 97 97 GLN A N 1
ATOM 753 C CA . GLN A 1 97 ? -4.047 8.938 -2.73 1 97 97 GLN A CA 1
ATOM 754 C C . GLN A 1 97 ? -2.66 8.492 -2.273 1 97 97 GLN A C 1
ATOM 756 O O . GLN A 1 97 ? -1.858 8.016 -3.078 1 97 97 GLN A O 1
ATOM 761 N N . TRP A 1 98 ? -2.426 8.609 -1.001 1 96.81 98 TRP A N 1
ATOM 762 C CA . TRP A 1 98 ? -1.119 8.258 -0.456 1 96.81 98 TRP A CA 1
ATOM 763 C C . TRP A 1 98 ? -0.88 6.754 -0.546 1 96.81 98 TRP A C 1
ATOM 765 O O . TRP A 1 98 ? 0.173 6.312 -1.014 1 96.81 98 TRP A O 1
ATOM 775 N N . VAL A 1 99 ? -1.845 5.973 -0.165 1 97.44 99 VAL A N 1
ATOM 776 C CA . VAL A 1 99 ? -1.727 4.52 -0.149 1 97.44 99 VAL A CA 1
ATOM 777 C C . VAL A 1 99 ? -1.563 3.998 -1.575 1 97.44 99 VAL A C 1
ATOM 779 O O . VAL A 1 99 ? -0.7 3.158 -1.841 1 97.44 99 VAL A O 1
ATOM 782 N N . VAL A 1 100 ? -2.332 4.512 -2.482 1 97.31 100 VAL A N 1
ATOM 783 C CA . VAL A 1 100 ? -2.23 4.109 -3.879 1 97.31 100 VAL A CA 1
ATOM 784 C C . VAL A 1 100 ? -0.838 4.438 -4.414 1 97.31 100 VAL A C 1
ATOM 786 O O . VAL A 1 100 ? -0.242 3.641 -5.141 1 97.31 100 VAL A O 1
ATOM 789 N N . GLN A 1 101 ? -0.372 5.59 -4.055 1 95.5 101 GLN A N 1
ATOM 790 C CA . GLN A 1 101 ? 0.969 5.98 -4.477 1 95.5 101 GLN A CA 1
ATOM 791 C C . GLN A 1 101 ? 2.018 4.996 -3.967 1 95.5 101 GLN A C 1
ATOM 793 O O . GLN A 1 101 ? 2.908 4.586 -4.715 1 95.5 101 GLN A O 1
ATOM 798 N N . LYS A 1 102 ? 1.931 4.625 -2.738 1 94.94 102 LYS A N 1
ATOM 799 C CA . LYS A 1 102 ? 2.877 3.68 -2.154 1 94.94 102 LYS A CA 1
ATOM 800 C C . LYS A 1 102 ? 2.803 2.324 -2.852 1 94.94 102 LYS A C 1
ATOM 802 O O . LYS A 1 102 ? 3.832 1.698 -3.115 1 94.94 102 LYS A O 1
ATOM 807 N N . LEU A 1 103 ? 1.659 1.9 -3.162 1 96.38 103 LEU A N 1
ATOM 808 C CA . LEU A 1 103 ? 1.449 0.577 -3.74 1 96.38 103 LEU A CA 1
ATOM 809 C C . LEU A 1 103 ? 1.871 0.55 -5.207 1 96.38 103 LEU A C 1
ATOM 811 O O . LEU A 1 103 ? 2.238 -0.503 -5.73 1 96.38 103 LEU A O 1
ATOM 815 N N . SER A 1 104 ? 1.789 1.658 -5.859 1 93.88 104 SER A N 1
ATOM 816 C CA . SER A 1 104 ? 2.139 1.739 -7.273 1 93.88 104 SER A CA 1
ATOM 817 C C . SER A 1 104 ? 3.65 1.787 -7.469 1 93.88 104 SER A C 1
ATOM 819 O O . SER A 1 104 ? 4.148 1.525 -8.57 1 93.88 104 SER A O 1
ATOM 821 N N . GLY A 1 105 ? 4.461 1.72 -6.34 1 77.5 105 GLY A N 1
ATOM 822 C CA . GLY A 1 105 ? 5.906 1.835 -6.438 1 77.5 105 GLY A CA 1
ATOM 823 C C . GLY A 1 105 ? 6.359 3.164 -7.012 1 77.5 105 GLY A C 1
ATOM 824 O O . GLY A 1 105 ? 7.523 3.316 -7.395 1 77.5 105 GLY A O 1
ATOM 825 N N . ARG A 1 106 ? 5.484 3.885 -7.422 1 59.53 106 ARG A N 1
ATOM 826 C CA . ARG A 1 106 ? 5.891 5.195 -7.922 1 59.53 106 ARG A CA 1
ATOM 827 C C . ARG A 1 106 ? 6.391 6.082 -6.789 1 59.53 106 ARG A C 1
ATOM 829 O O . ARG A 1 106 ? 5.84 6.059 -5.688 1 59.53 106 ARG A O 1
ATOM 836 N N . ARG A 1 107 ? 7.715 5.898 -6.691 1 50.44 107 ARG A N 1
ATOM 837 C CA . ARG A 1 107 ? 8.234 6.906 -5.77 1 50.44 107 ARG A CA 1
ATOM 838 C C . ARG A 1 107 ? 7.527 8.242 -5.965 1 50.44 107 ARG A C 1
ATOM 840 O O . ARG A 1 107 ? 7.195 8.617 -7.094 1 50.44 107 ARG A O 1
ATOM 847 N N . PRO A 1 108 ? 6.871 8.836 -4.973 1 40.34 108 PRO A N 1
ATOM 848 C CA . PRO A 1 108 ? 6.383 10.203 -5.145 1 40.34 108 PRO A CA 1
ATOM 849 C C . PRO A 1 108 ? 7.344 11.078 -5.945 1 40.34 108 PRO A C 1
ATOM 851 O O . PRO A 1 108 ? 8.562 10.898 -5.863 1 40.34 108 PRO A O 1
ATOM 854 N N . SER A 1 109 ? 6.934 11.414 -7.121 1 36.03 109 SER A N 1
ATOM 855 C CA . SER A 1 109 ? 7.715 12.484 -7.742 1 36.03 109 SER A CA 1
ATOM 856 C C . SER A 1 109 ? 8.086 13.562 -6.727 1 36.03 109 SER A C 1
ATOM 858 O O . SER A 1 109 ? 7.238 14 -5.949 1 36.03 109 SER A O 1
ATOM 860 N N . GLU A 1 110 ? 9.281 13.406 -6.16 1 38.03 110 GLU A N 1
ATOM 861 C CA . GLU A 1 110 ? 9.766 14.594 -5.457 1 38.03 110 GLU A CA 1
ATOM 862 C C . GLU A 1 110 ? 9.234 15.867 -6.094 1 38.03 110 GLU A C 1
ATOM 864 O O . GLU A 1 110 ? 9.742 16.312 -7.125 1 38.03 110 GLU A O 1
ATOM 869 N N . THR A 1 111 ? 8.094 15.984 -6.48 1 31.16 111 THR A N 1
ATOM 870 C CA . THR A 1 111 ? 7.742 17.281 -7.047 1 31.16 111 THR A CA 1
ATOM 871 C C . THR A 1 111 ? 8.102 18.406 -6.082 1 31.16 111 THR A C 1
ATOM 873 O O . THR A 1 111 ? 8.609 19.453 -6.496 1 31.16 111 THR A O 1
ATOM 876 N N . PHE A 1 112 ? 7.473 18.578 -4.977 1 33.59 112 PHE A N 1
ATOM 877 C CA . PHE A 1 112 ? 7.391 19.922 -4.418 1 33.59 112 PHE A CA 1
ATOM 878 C C . PHE A 1 112 ? 8.75 20.375 -3.883 1 33.59 112 PHE A C 1
ATOM 880 O O . PHE A 1 112 ? 9.086 20.094 -2.73 1 33.59 112 PHE A O 1
ATOM 887 N N . GLY A 1 113 ? 9.883 20 -4.391 1 31.58 113 GLY A N 1
ATOM 888 C CA . GLY A 1 113 ? 10.875 21.016 -4.043 1 31.58 113 GLY A CA 1
ATOM 889 C C . GLY A 1 113 ? 10.359 22.438 -4.172 1 31.58 113 GLY A C 1
ATOM 890 O O . GLY A 1 113 ? 9.57 22.734 -5.07 1 31.58 113 GLY A O 1
ATOM 891 N N . LEU A 1 114 ? 10.305 23.297 -3.062 1 29.11 114 LEU A N 1
ATOM 892 C CA . LEU A 1 114 ? 10.227 24.766 -3.029 1 29.11 114 LEU A CA 1
ATOM 893 C C . LEU A 1 114 ? 11.062 25.375 -4.152 1 29.11 114 LEU A C 1
ATOM 895 O O . LEU A 1 114 ? 12.289 25.406 -4.074 1 29.11 114 LEU A O 1
ATOM 899 N N . SER A 1 115 ? 10.984 25.062 -5.43 1 31.77 115 SER A N 1
ATOM 900 C CA . SER A 1 115 ? 11.484 26.078 -6.348 1 31.77 115 SER A CA 1
ATOM 901 C C . SER A 1 115 ? 11.086 27.484 -5.887 1 31.77 115 SER A C 1
ATOM 903 O O . SER A 1 115 ? 9.898 27.812 -5.809 1 31.77 115 SER A O 1
ATOM 905 N N . GLY A 1 1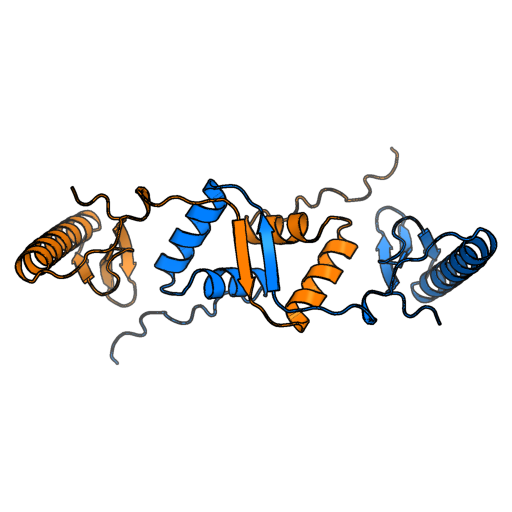16 ? 11.688 28.141 -4.895 1 27.05 116 GLY A N 1
ATOM 906 C CA . GLY A 1 116 ? 11.812 29.578 -4.68 1 27.05 116 GLY A CA 1
ATOM 907 C C . GLY A 1 116 ? 11.82 30.375 -5.969 1 27.05 116 GLY A C 1
ATOM 908 O O . GLY A 1 116 ? 12.055 29.828 -7.047 1 27.05 116 GLY A O 1
ATOM 909 N N . PHE A 1 117 ? 11.359 31.859 -6.016 1 29.17 117 PHE A N 1
ATOM 910 C CA . PHE A 1 117 ? 11.266 33 -6.914 1 29.17 117 PHE A CA 1
ATOM 911 C C . PHE A 1 117 ? 12.586 33.219 -7.66 1 29.17 117 PHE A C 1
ATOM 913 O O . PHE A 1 117 ? 13.641 33.312 -7.039 1 29.17 117 PHE A O 1
ATOM 920 N N . ASP A 1 118 ? 13.055 32.625 -8.781 1 20.31 118 ASP A N 1
ATOM 921 C CA . ASP A 1 118 ? 13.773 33.594 -9.602 1 20.31 118 ASP A CA 1
ATOM 922 C C . ASP A 1 118 ? 12.82 34.656 -10.141 1 20.31 118 ASP A C 1
ATOM 924 O O . ASP A 1 118 ? 11.664 34.375 -10.445 1 20.31 118 ASP A O 1
ATOM 928 N N . MET B 1 1 ? -3.535 23.203 25.328 1 75.5 1 MET B N 1
ATOM 929 C CA . MET B 1 1 ? -2.719 22.562 24.297 1 75.5 1 MET B CA 1
ATOM 930 C C . MET B 1 1 ? -3.59 21.781 23.312 1 75.5 1 MET B C 1
ATOM 932 O O . MET B 1 1 ? -4.523 21.094 23.734 1 75.5 1 MET B O 1
ATOM 936 N N . ASN B 1 2 ? -3.605 22.125 22 1 89.81 2 ASN B N 1
ATOM 937 C CA . ASN B 1 2 ? -4.512 21.641 20.969 1 89.81 2 ASN B CA 1
ATOM 938 C C . ASN B 1 2 ? -4.188 20.203 20.562 1 89.81 2 ASN B C 1
ATOM 940 O O . ASN B 1 2 ? -4.957 19.578 19.844 1 89.81 2 ASN B O 1
ATOM 944 N N . HIS B 1 3 ? -3.316 19.609 21 1 96 3 HIS B N 1
ATOM 945 C CA . HIS B 1 3 ? -2.857 18.25 20.719 1 96 3 HIS B CA 1
ATOM 946 C C . HIS B 1 3 ? -2.535 18.062 19.25 1 96 3 HIS B C 1
ATOM 948 O O . HIS B 1 3 ? -2.539 16.938 18.734 1 96 3 HIS B O 1
ATOM 954 N N . TYR B 1 4 ? -2.33 19.188 18.5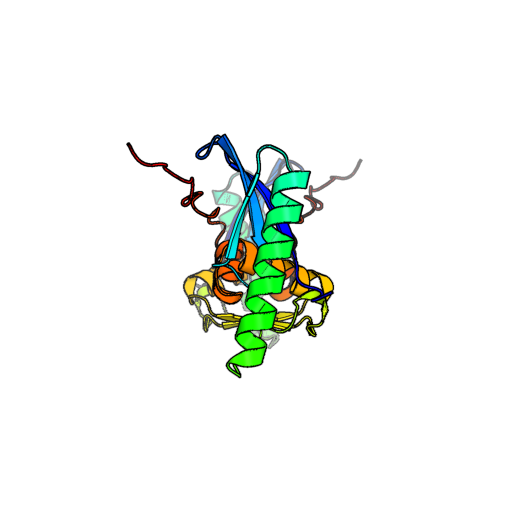47 1 97.69 4 TYR B N 1
ATOM 955 C CA . TYR B 1 4 ? -2.035 19.109 17.109 1 97.69 4 TYR B CA 1
ATOM 956 C C . TYR B 1 4 ? -0.61 18.625 16.875 1 97.69 4 TYR B C 1
ATOM 958 O O . TYR B 1 4 ? 0.201 18.594 17.812 1 97.69 4 TYR B O 1
ATOM 966 N N . THR B 1 5 ? -0.403 18.141 15.672 1 96.88 5 THR B N 1
ATOM 967 C CA . THR B 1 5 ? 0.9 17.625 15.281 1 96.88 5 THR B CA 1
ATOM 968 C C . THR B 1 5 ? 1.693 18.672 14.508 1 96.88 5 THR B C 1
ATOM 970 O O . THR B 1 5 ? 1.204 19.219 13.516 1 96.88 5 THR B O 1
ATOM 973 N N . TYR B 1 6 ? 2.939 18.891 14.992 1 96.88 6 TYR B N 1
ATOM 974 C CA . TYR B 1 6 ? 3.789 19.891 14.359 1 96.88 6 TYR B CA 1
ATOM 975 C C . TYR B 1 6 ? 5.012 19.25 13.719 1 96.88 6 TYR B C 1
ATOM 977 O O . TYR B 1 6 ? 5.484 18.203 14.172 1 96.88 6 TYR B O 1
ATOM 985 N N . ARG B 1 7 ? 5.449 19.891 12.656 1 96.38 7 ARG B N 1
ATOM 986 C CA . ARG B 1 7 ? 6.703 19.516 12.008 1 96.38 7 ARG B CA 1
ATOM 987 C C . ARG B 1 7 ? 7.57 20.75 11.75 1 96.38 7 ARG B C 1
ATOM 989 O O . ARG B 1 7 ? 7.066 21.781 11.328 1 96.38 7 ARG B O 1
ATOM 996 N N . VAL B 1 8 ? 8.812 20.641 12.141 1 98.12 8 VAL B N 1
ATOM 997 C CA . VAL B 1 8 ? 9.797 21.672 11.82 1 98.12 8 VAL B CA 1
ATOM 998 C C . VAL B 1 8 ? 10.922 21.078 10.984 1 98.12 8 VAL B C 1
ATOM 1000 O O . VAL B 1 8 ? 11.492 20.047 11.344 1 98.12 8 VAL B O 1
ATOM 1003 N N . ALA B 1 9 ? 11.188 21.703 9.875 1 97 9 ALA B N 1
ATOM 1004 C CA . ALA B 1 9 ? 12.242 21.203 8.992 1 97 9 ALA B CA 1
ATOM 1005 C C . ALA B 1 9 ? 12.977 22.359 8.312 1 97 9 ALA B C 1
ATOM 1007 O O . ALA B 1 9 ? 12.406 23.422 8.109 1 97 9 ALA B O 1
ATOM 1008 N N . TRP B 1 10 ? 14.297 22.062 7.949 1 98 10 TRP B N 1
ATOM 1009 C CA . TRP B 1 10 ? 15.086 23.031 7.195 1 98 10 TRP B CA 1
ATOM 1010 C C . TRP B 1 10 ? 14.617 23.109 5.742 1 98 10 TRP B C 1
ATOM 1012 O O . TRP B 1 10 ? 14.398 22.078 5.109 1 98 10 TRP B O 1
ATOM 1022 N N . SER B 1 11 ? 14.383 24.297 5.344 1 96.94 11 SER B N 1
ATOM 1023 C CA . SER B 1 11 ? 14.094 24.531 3.934 1 96.94 11 SER B CA 1
ATOM 1024 C C . SER B 1 11 ? 15.305 25.125 3.211 1 96.94 11 SER B C 1
ATOM 1026 O O . SER B 1 11 ? 15.641 26.297 3.398 1 96.94 11 SER B O 1
ATOM 1028 N N . PRO B 1 12 ? 15.875 24.312 2.314 1 95.56 12 PRO B N 1
ATOM 1029 C CA . PRO B 1 12 ? 17 24.859 1.563 1 95.56 12 PRO B CA 1
ATOM 1030 C C . PRO B 1 12 ? 16.594 26 0.626 1 95.56 12 PRO B C 1
ATOM 1032 O O . PRO B 1 12 ? 17.391 26.906 0.37 1 95.56 12 PRO B O 1
ATOM 1035 N N . TYR B 1 13 ? 15.445 25.938 0.202 1 94.38 13 TYR B N 1
ATOM 1036 C CA . TYR B 1 13 ? 14.93 26.922 -0.733 1 94.38 13 TYR B CA 1
ATOM 1037 C C . TYR B 1 13 ? 14.758 28.281 -0.053 1 94.38 13 TYR B C 1
ATOM 1039 O O . TYR B 1 13 ? 15.102 29.312 -0.624 1 94.38 13 TYR B O 1
ATOM 1047 N N . LEU B 1 14 ? 14.297 28.219 1.19 1 95.69 14 LEU B N 1
ATOM 1048 C CA . LEU B 1 14 ? 14.031 29.453 1.927 1 95.69 14 LEU B CA 1
ATOM 1049 C C . LEU B 1 14 ? 15.242 29.844 2.775 1 95.69 14 LEU B C 1
ATOM 1051 O O . LEU B 1 14 ? 15.336 30.984 3.225 1 95.69 14 LEU B O 1
ATOM 1055 N N . GLY B 1 15 ? 16.109 28.906 2.949 1 97.12 15 GLY B N 1
ATOM 1056 C CA . GLY B 1 15 ? 17.25 29.172 3.795 1 97.12 15 GLY B CA 1
ATOM 1057 C C . GLY B 1 15 ? 16.891 29.375 5.254 1 97.12 15 GLY B C 1
ATOM 1058 O O . GLY B 1 15 ? 17.484 30.219 5.934 1 97.12 15 GLY B O 1
ATOM 1059 N N . GLU B 1 16 ? 15.773 28.734 5.68 1 98.25 16 GLU B N 1
ATOM 1060 C CA . GLU B 1 16 ? 15.305 28.828 7.059 1 98.25 16 GLU B CA 1
ATOM 1061 C C . GLU B 1 16 ? 14.523 27.578 7.461 1 98.25 16 GLU B C 1
ATOM 1063 O O . GLU B 1 16 ? 14.211 26.734 6.617 1 98.25 16 GLU B O 1
ATOM 1068 N N . TYR B 1 17 ? 14.359 27.516 8.789 1 98.62 17 TYR B N 1
ATOM 1069 C CA . TYR B 1 17 ? 13.477 26.453 9.289 1 98.62 17 TYR B CA 1
ATOM 1070 C C . TYR B 1 17 ? 12.016 26.828 9.094 1 98.62 17 TYR B C 1
ATOM 1072 O O . TYR B 1 17 ? 11.633 27.984 9.281 1 98.62 17 TYR B O 1
ATOM 1080 N N . VAL B 1 18 ? 11.281 25.844 8.727 1 98.19 18 VAL B N 1
ATOM 1081 C CA . VAL B 1 18 ? 9.852 26.047 8.531 1 98.19 18 VAL B CA 1
ATOM 1082 C C . VAL B 1 18 ? 9.07 25.141 9.477 1 98.19 18 VAL B C 1
ATOM 1084 O O . VAL B 1 18 ? 9.328 23.938 9.539 1 98.19 18 VAL B O 1
ATOM 1087 N N . GLY B 1 19 ? 8.188 25.734 10.25 1 98.19 19 GLY B N 1
ATOM 1088 C CA . GLY B 1 19 ? 7.242 25 11.078 1 98.19 19 GLY B CA 1
ATOM 1089 C C . GLY B 1 19 ? 5.863 24.875 10.453 1 98.19 19 GLY B C 1
ATOM 1090 O O . GLY B 1 19 ? 5.34 25.844 9.906 1 98.19 19 GLY B O 1
ATOM 1091 N N . THR B 1 20 ? 5.336 23.688 10.539 1 97.5 20 THR B N 1
ATOM 1092 C CA . THR B 1 20 ? 4.016 23.406 9.992 1 97.5 20 THR B CA 1
ATOM 1093 C C . THR B 1 20 ? 3.162 22.641 11 1 97.5 20 THR B C 1
ATOM 1095 O O . THR B 1 20 ? 3.684 22.109 11.984 1 97.5 20 THR B O 1
ATOM 1098 N N . CYS B 1 21 ? 1.865 22.766 10.766 1 97.81 21 CYS B N 1
ATOM 1099 C CA . CYS B 1 21 ? 0.885 21.969 11.5 1 97.81 21 CYS B CA 1
ATOM 1100 C C . CYS B 1 21 ? 0.137 21.031 10.562 1 97.81 21 CYS B C 1
ATOM 1102 O O . CYS B 1 21 ? -0.489 21.469 9.602 1 97.81 21 CYS B O 1
ATOM 1104 N N . LEU B 1 22 ? 0.115 19.781 10.867 1 97 22 LEU B N 1
ATOM 1105 C CA . LEU B 1 22 ? -0.42 18.781 9.945 1 97 22 LEU B CA 1
ATOM 1106 C C . LEU B 1 22 ? -1.931 18.922 9.797 1 97 22 LEU B C 1
ATOM 1108 O O . LEU B 1 22 ? -2.479 18.719 8.711 1 97 22 LEU B O 1
ATOM 1112 N N . GLU B 1 23 ? -2.6 19.312 10.883 1 96.75 23 GLU B N 1
ATOM 1113 C CA . GLU B 1 23 ? -4.055 19.453 10.883 1 96.75 23 GLU B CA 1
ATOM 1114 C C . GLU B 1 23 ? -4.484 20.766 10.242 1 96.75 23 GLU B C 1
ATOM 1116 O O . GLU B 1 23 ? -5.637 20.906 9.828 1 96.75 23 GLU B O 1
ATOM 1121 N N . LEU B 1 24 ? -3.557 21.75 10.164 1 96.44 24 LEU B N 1
ATOM 1122 C CA . LEU B 1 24 ? -3.799 23.078 9.586 1 96.44 24 LEU B CA 1
ATOM 1123 C C . LEU B 1 24 ? -2.719 23.438 8.57 1 96.44 24 LEU B C 1
ATOM 1125 O O . LEU B 1 24 ? -1.885 24.297 8.82 1 96.44 24 LEU B O 1
ATOM 1129 N N . PRO B 1 25 ? -2.873 22.844 7.344 1 94.25 25 PRO B N 1
ATOM 1130 C CA . PRO B 1 25 ? -1.738 22.891 6.418 1 94.25 25 PRO B CA 1
ATOM 1131 C C . PRO B 1 25 ? -1.498 24.281 5.848 1 94.25 25 PRO B C 1
ATOM 1133 O O . PRO B 1 25 ? -0.432 24.547 5.281 1 94.25 25 PRO B O 1
ATOM 1136 N N . TYR B 1 26 ? -2.369 25.156 6.055 1 94.12 26 TYR B N 1
ATOM 1137 C CA . TYR B 1 26 ? -2.195 26.5 5.508 1 94.12 26 TYR B CA 1
ATOM 1138 C C . TYR B 1 26 ? -1.484 27.406 6.508 1 94.12 26 TYR B C 1
ATOM 1140 O O . TYR B 1 26 ? -1.099 28.516 6.172 1 94.12 26 TYR B O 1
ATOM 1148 N N . VAL B 1 27 ? -1.38 26.969 7.711 1 96.25 27 VAL B N 1
ATOM 1149 C CA . VAL B 1 27 ? -0.659 27.734 8.727 1 96.25 27 VAL B CA 1
ATOM 1150 C C . VAL B 1 27 ? 0.805 27.297 8.75 1 96.25 27 VAL B C 1
ATOM 1152 O O . VAL B 1 27 ? 1.112 26.141 9.047 1 96.25 27 VAL B O 1
ATOM 1155 N N . ARG B 1 28 ? 1.708 28.141 8.469 1 97.25 28 ARG B N 1
ATOM 1156 C CA . ARG B 1 28 ? 3.148 27.906 8.461 1 97.25 28 ARG B CA 1
ATOM 1157 C C . ARG B 1 28 ? 3.902 29.125 8.977 1 97.25 28 ARG B C 1
ATOM 1159 O O . ARG B 1 28 ? 3.477 30.266 8.758 1 97.25 28 ARG B O 1
ATOM 1166 N N . ARG B 1 29 ? 4.953 28.875 9.672 1 98.56 29 ARG B N 1
ATOM 1167 C CA . ARG B 1 29 ? 5.828 29.922 10.156 1 98.56 29 ARG B CA 1
ATOM 1168 C C . ARG B 1 29 ? 7.293 29.531 10.016 1 98.56 29 ARG B C 1
ATOM 1170 O O . ARG B 1 29 ? 7.617 28.344 9.906 1 98.56 29 ARG B O 1
ATOM 1177 N N . GLN B 1 30 ? 8.086 30.578 10.023 1 98.31 30 GLN B N 1
ATOM 1178 C CA . GLN B 1 30 ? 9.508 30.344 9.812 1 98.31 30 GLN B CA 1
ATOM 1179 C C . GLN B 1 30 ? 10.328 30.844 11 1 98.31 30 GLN B C 1
ATOM 1181 O O . GLN B 1 30 ? 9.82 31.578 11.852 1 98.31 30 GLN B O 1
ATOM 1186 N N . GLY B 1 31 ? 11.578 30.328 11.07 1 98.44 31 GLY B N 1
ATOM 1187 C CA . GLY B 1 31 ? 12.555 30.766 12.055 1 98.44 31 GLY B CA 1
ATOM 1188 C C . GLY B 1 31 ? 13.984 30.422 11.672 1 98.44 31 GLY B C 1
ATOM 1189 O O . GLY B 1 31 ? 14.211 29.484 10.906 1 98.44 31 GLY B O 1
ATOM 1190 N N . ALA B 1 32 ? 14.898 31.203 12.234 1 98 32 ALA B N 1
ATOM 1191 C CA . ALA B 1 32 ? 16.312 30.969 11.945 1 98 32 ALA B CA 1
ATOM 1192 C C . ALA B 1 32 ? 16.797 29.672 12.562 1 98 32 ALA B C 1
ATOM 1194 O O . ALA B 1 32 ? 17.703 29.031 12.039 1 98 32 ALA B O 1
ATOM 1195 N N . THR B 1 33 ? 16.125 29.312 13.664 1 98.44 33 THR B N 1
ATOM 1196 C CA . THR B 1 33 ? 16.406 28.031 14.305 1 98.44 33 THR B CA 1
ATOM 1197 C C . THR B 1 33 ? 15.141 27.188 14.398 1 98.44 33 THR B C 1
ATOM 1199 O O . THR B 1 33 ? 14.031 27.703 14.273 1 98.44 33 THR B O 1
ATOM 1202 N N . ALA B 1 34 ? 15.391 25.906 14.562 1 98.38 34 ALA B N 1
ATOM 1203 C CA . ALA B 1 34 ? 14.258 25.016 14.727 1 98.38 34 ALA B CA 1
AT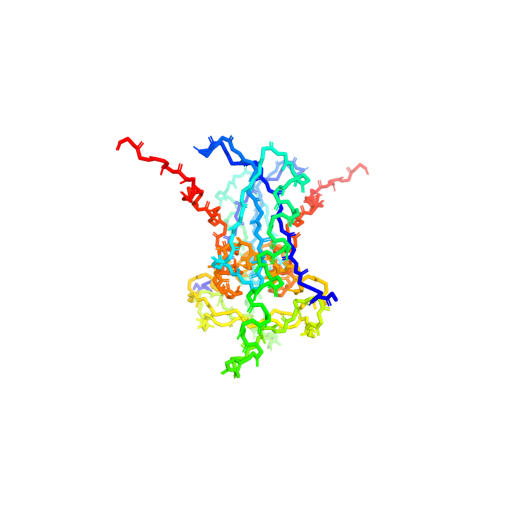OM 1204 C C . ALA B 1 34 ? 13.367 25.438 15.891 1 98.38 34 ALA B C 1
ATOM 1206 O O . ALA B 1 34 ? 12.141 25.422 15.781 1 98.38 34 ALA B O 1
ATOM 1207 N N . GLN B 1 35 ? 13.969 25.781 16.969 1 98.56 35 GLN B N 1
ATOM 1208 C CA . GLN B 1 35 ? 13.242 26.219 18.156 1 98.56 35 GLN B CA 1
ATOM 1209 C C . GLN B 1 35 ? 12.398 27.453 17.875 1 98.56 35 GLN B C 1
ATOM 1211 O O . GLN B 1 35 ? 11.234 27.531 18.281 1 98.56 35 GLN B O 1
ATOM 1216 N N . GLU B 1 36 ? 12.969 28.422 17.156 1 98.62 36 GLU B N 1
ATOM 1217 C CA . GLU B 1 36 ? 12.25 29.641 16.797 1 98.62 36 GLU B CA 1
ATOM 1218 C C . GLU B 1 36 ? 11.062 29.328 15.898 1 98.62 36 GLU B C 1
ATOM 1220 O O . GLU B 1 36 ? 9.969 29.859 16.094 1 98.62 36 GLU B O 1
ATOM 1225 N N . ALA B 1 37 ? 11.281 28.531 14.883 1 98.69 37 ALA B N 1
ATOM 1226 C CA . ALA B 1 37 ? 10.203 28.141 13.977 1 98.69 37 ALA B CA 1
ATOM 1227 C C . ALA B 1 37 ? 9.078 27.438 14.734 1 98.69 37 ALA B C 1
ATOM 1229 O O . ALA B 1 37 ? 7.895 27.703 14.484 1 98.69 37 ALA B O 1
ATOM 1230 N N . MET B 1 38 ? 9.477 26.547 15.656 1 98.38 38 MET B N 1
ATOM 1231 C CA . MET B 1 38 ? 8.5 25.828 16.469 1 98.38 38 MET B CA 1
ATOM 1232 C C . MET B 1 38 ? 7.664 26.797 17.297 1 98.38 38 MET B C 1
ATOM 1234 O O . MET B 1 38 ? 6.438 26.688 17.344 1 98.38 38 MET B O 1
ATOM 1238 N N . GLY B 1 39 ? 8.352 27.719 18 1 98.31 39 GLY B N 1
ATOM 1239 C CA . GLY B 1 39 ? 7.633 28.719 18.766 1 98.31 39 GLY B CA 1
ATOM 1240 C C . GLY B 1 39 ? 6.676 29.547 17.938 1 98.31 39 GLY B C 1
ATOM 1241 O O . GLY B 1 39 ? 5.531 29.781 18.344 1 98.31 39 GLY B O 1
ATOM 1242 N N . ALA B 1 40 ? 7.121 29.953 16.766 1 98.5 40 ALA B N 1
ATOM 1243 C CA . ALA B 1 40 ? 6.328 30.797 15.867 1 98.5 40 ALA B CA 1
ATOM 1244 C C . ALA B 1 40 ? 5.086 30.062 15.375 1 98.5 40 ALA B C 1
ATOM 1246 O O . ALA B 1 40 ? 3.992 30.625 15.344 1 98.5 40 ALA B O 1
ATOM 1247 N N . ILE B 1 41 ? 5.277 28.844 14.945 1 98.44 41 ILE B N 1
ATOM 1248 C CA . ILE B 1 41 ? 4.145 28.094 14.414 1 98.44 41 ILE B CA 1
ATOM 1249 C C . ILE B 1 41 ? 3.156 27.781 15.539 1 98.44 41 ILE B C 1
ATOM 1251 O O . ILE B 1 41 ? 1.941 27.812 15.328 1 98.44 41 ILE B O 1
ATOM 1255 N N . GLU B 1 42 ? 3.602 27.422 16.734 1 98.12 42 GLU B N 1
ATOM 1256 C CA . GLU B 1 42 ? 2.705 27.188 17.859 1 98.12 42 GLU B CA 1
ATOM 1257 C C . GLU B 1 42 ? 1.846 28.406 18.156 1 98.12 42 GLU B C 1
ATOM 1259 O O . GLU B 1 42 ? 0.634 28.297 18.344 1 98.12 42 GLU B O 1
ATOM 1264 N N . GLU B 1 43 ? 2.486 29.531 18.188 1 98.12 43 GLU B N 1
ATOM 1265 C CA . GLU B 1 43 ? 1.754 30.766 18.438 1 98.12 43 GLU B CA 1
ATOM 1266 C C . GLU B 1 43 ? 0.718 31.016 17.344 1 98.12 43 GLU B C 1
ATOM 1268 O O . GLU B 1 43 ? -0.42 31.391 17.625 1 98.12 43 GLU B O 1
ATOM 1273 N N . ALA B 1 44 ? 1.133 30.891 16.078 1 98.25 44 ALA B N 1
ATOM 1274 C CA . ALA B 1 44 ? 0.235 31.078 14.945 1 98.25 44 ALA B CA 1
ATOM 1275 C C . ALA B 1 44 ? -0.976 30.156 15.039 1 98.25 44 ALA B C 1
ATOM 1277 O O . ALA B 1 44 ? -2.105 30.578 14.781 1 98.25 44 ALA B O 1
ATOM 1278 N N . VAL B 1 45 ? -0.735 28.938 15.391 1 98 45 VAL B N 1
ATOM 1279 C CA . VAL B 1 45 ? -1.816 27.953 15.5 1 98 45 VAL B CA 1
ATOM 1280 C C . VAL B 1 45 ? -2.758 28.359 16.641 1 98 45 VAL B C 1
ATOM 1282 O O . VAL B 1 45 ? -3.98 28.297 16.484 1 98 45 VAL B O 1
ATOM 1285 N N . ASP B 1 46 ? -2.201 28.812 17.766 1 97.06 46 ASP B N 1
ATOM 1286 C CA . ASP B 1 46 ? -3.018 29.266 18.891 1 97.06 46 ASP B CA 1
ATOM 1287 C C . ASP B 1 46 ? -3.91 30.438 18.484 1 97.06 46 ASP B C 1
ATOM 1289 O O . ASP B 1 46 ? -5.086 30.484 18.859 1 97.06 46 ASP B O 1
ATOM 1293 N N . TRP B 1 47 ? -3.326 31.312 17.719 1 96.81 47 TRP B N 1
ATOM 1294 C CA . TRP B 1 47 ? -4.094 32.438 17.234 1 96.81 47 TRP B CA 1
ATOM 1295 C C . TRP B 1 47 ? -5.215 32 16.297 1 96.81 47 TRP B C 1
ATOM 1297 O O . TRP B 1 47 ? -6.352 32.469 16.422 1 96.81 47 TRP B O 1
ATOM 1307 N N . TYR B 1 48 ? -4.875 31.125 15.375 1 97.06 48 TYR B N 1
ATOM 1308 C CA . TYR B 1 48 ? -5.875 30.594 14.453 1 97.06 48 TYR B CA 1
ATOM 1309 C C . TYR B 1 48 ? -7.035 29.969 15.211 1 97.06 48 TYR B C 1
ATOM 1311 O O . TYR B 1 48 ? -8.203 30.219 14.898 1 97.06 48 TYR B O 1
ATOM 1319 N N . ILE B 1 49 ? -6.719 29.109 16.234 1 96.5 49 ILE B N 1
ATOM 1320 C CA . ILE B 1 49 ? -7.719 28.406 17.031 1 96.5 49 ILE B CA 1
ATOM 1321 C C . ILE B 1 49 ? -8.633 29.406 17.719 1 96.5 49 ILE B C 1
ATOM 1323 O O . ILE B 1 49 ? -9.852 29.266 17.703 1 96.5 49 ILE B O 1
ATOM 1327 N N . ALA B 1 50 ? -8.07 30.438 18.344 1 95.56 50 ALA B N 1
ATOM 1328 C CA . ALA B 1 50 ? -8.844 31.469 19.031 1 95.56 50 ALA B CA 1
ATOM 1329 C C . ALA B 1 50 ? -9.797 32.188 18.078 1 95.56 50 ALA B C 1
ATOM 1331 O O . ALA B 1 50 ? -10.961 32.406 18.406 1 95.56 50 ALA B O 1
ATOM 1332 N N . SER B 1 51 ? -9.289 32.5 16.922 1 95.38 51 SER B N 1
ATOM 1333 C CA . SER B 1 51 ? -10.086 33.188 15.914 1 95.38 51 SER B CA 1
ATOM 1334 C C . SER B 1 51 ? -11.234 32.281 15.43 1 95.38 51 SER B C 1
ATOM 1336 O O . SER B 1 51 ? -12.367 32.75 15.289 1 95.38 51 SER B O 1
ATOM 1338 N N . ALA B 1 52 ? -10.898 31.047 15.18 1 94.12 52 ALA B N 1
ATOM 1339 C CA . ALA B 1 52 ? -11.898 30.109 14.703 1 94.12 52 ALA B CA 1
ATOM 1340 C C . ALA B 1 52 ? -13.008 29.922 15.742 1 94.12 52 ALA B C 1
ATOM 1342 O O . ALA B 1 52 ? -14.188 29.828 15.383 1 94.12 52 ALA B O 1
ATOM 1343 N N . GLU B 1 53 ? -12.602 29.766 16.984 1 91.31 53 GLU B N 1
ATOM 1344 C CA . GLU B 1 53 ? -13.578 29.609 18.062 1 91.31 53 GLU B CA 1
ATOM 1345 C C . GLU B 1 53 ? -14.516 30.812 18.125 1 91.31 53 GLU B C 1
ATOM 1347 O O . GLU B 1 53 ? -15.719 30.656 18.344 1 91.31 53 GLU B O 1
ATOM 1352 N N . SER B 1 54 ? -13.992 31.984 17.891 1 93.62 54 SER B N 1
ATOM 1353 C CA . SER B 1 54 ? -14.789 33.219 17.953 1 93.62 54 SER B CA 1
ATOM 1354 C C . SER B 1 54 ? -15.75 33.312 16.781 1 93.62 54 SER B C 1
ATOM 1356 O O . SER B 1 54 ? -16.844 33.844 16.906 1 93.62 54 SER B O 1
ATOM 1358 N N . SER B 1 55 ? -15.422 32.719 15.625 1 94.5 55 SER B N 1
ATOM 1359 C CA . SER B 1 55 ? -16.234 32.781 14.414 1 94.5 55 SER B CA 1
ATOM 1360 C C . SER B 1 55 ? -17.125 31.562 14.289 1 94.5 55 SER B C 1
ATOM 1362 O O . SER B 1 55 ? -17.938 31.469 13.367 1 94.5 55 SER B O 1
ATOM 1364 N N . GLY B 1 56 ? -17.016 30.656 15.117 1 94 56 GLY B N 1
ATOM 1365 C CA . GLY B 1 56 ? -17.844 29.453 15.094 1 94 56 GLY B CA 1
ATOM 1366 C C . GLY B 1 56 ? -17.391 28.438 14.07 1 94 56 GLY B C 1
ATOM 1367 O O . GLY B 1 56 ? -18.172 27.578 13.633 1 94 56 GLY B O 1
ATOM 1368 N N . GLU B 1 57 ? -16.156 28.609 13.578 1 93.81 57 GLU B N 1
ATOM 1369 C CA . GLU B 1 57 ? -15.594 27.641 12.641 1 93.81 57 GLU B CA 1
ATOM 1370 C C . GLU B 1 57 ? -15.258 26.328 13.344 1 93.81 57 GLU B C 1
ATOM 1372 O O . GLU B 1 57 ? -14.773 26.328 14.477 1 93.81 57 GLU B O 1
ATOM 1377 N N . THR B 1 58 ? -15.555 25.266 12.711 1 94.81 58 THR B N 1
ATOM 1378 C CA . THR B 1 58 ? -15.211 23.953 13.25 1 94.81 58 THR B CA 1
ATOM 1379 C C . THR B 1 58 ? -13.734 23.656 13.047 1 94.81 58 THR B C 1
ATOM 1381 O O . THR B 1 58 ? -13.211 23.812 11.945 1 94.81 58 THR B O 1
ATOM 1384 N N . LEU B 1 59 ? -13.039 23.219 14.062 1 95.69 59 LEU B N 1
ATOM 1385 C CA . LEU B 1 59 ? -11.625 22.875 14.039 1 95.69 59 LEU B CA 1
ATOM 1386 C C . LEU B 1 59 ? -11.43 21.375 13.789 1 95.69 59 LEU B C 1
ATOM 1388 O O . LEU B 1 59 ? -12.25 20.562 14.219 1 95.69 59 LEU B O 1
ATOM 1392 N N . PRO B 1 60 ? -10.391 21.094 13.094 1 95.38 60 PRO B N 1
ATOM 1393 C CA . PRO B 1 60 ? -10.125 19.672 12.883 1 95.38 60 PRO B CA 1
ATOM 1394 C C . PRO B 1 60 ? -9.781 18.938 14.172 1 95.38 60 PRO B C 1
ATOM 1396 O O . PRO B 1 60 ? -9.172 19.516 15.07 1 95.38 60 PRO B O 1
ATOM 1399 N N . THR B 1 61 ? -10.211 17.656 14.25 1 96.19 61 THR B N 1
ATOM 1400 C CA . THR B 1 61 ? -9.805 16.797 15.359 1 96.19 61 THR B CA 1
ATOM 1401 C C . THR B 1 61 ? -8.32 16.469 15.273 1 96.19 61 THR B C 1
ATOM 1403 O O . THR B 1 61 ? -7.82 16.094 14.211 1 96.19 61 THR B O 1
ATOM 1406 N N . PRO B 1 62 ? -7.621 16.656 16.344 1 97.19 62 PRO B N 1
ATOM 1407 C CA . PRO B 1 62 ? -6.211 16.25 16.328 1 97.19 62 PRO B CA 1
ATOM 1408 C C . PRO B 1 62 ? -6.012 14.805 15.891 1 97.19 62 PRO B C 1
ATOM 1410 O O . PRO B 1 62 ? -6.805 13.938 16.25 1 97.19 62 PRO B O 1
ATOM 1413 N N . MET B 1 63 ? -4.992 14.57 15.094 1 95.38 63 MET B N 1
ATOM 1414 C CA . MET B 1 63 ? -4.691 13.219 14.617 1 95.38 63 MET B CA 1
ATOM 1415 C C . MET B 1 63 ? -4.508 12.258 15.789 1 95.38 63 MET B C 1
ATOM 1417 O O . MET B 1 63 ? -4.93 11.102 15.727 1 95.38 63 MET B O 1
ATOM 1421 N N . ALA B 1 64 ? -3.875 12.75 16.859 1 93.88 64 ALA B N 1
ATOM 1422 C CA . ALA B 1 64 ? -3.582 11.945 18.031 1 93.88 64 ALA B CA 1
ATOM 1423 C C . ALA B 1 64 ? -4.867 11.484 18.719 1 93.88 64 ALA B C 1
ATOM 1425 O O . ALA B 1 64 ? -4.859 10.508 19.469 1 93.88 64 ALA B O 1
ATOM 1426 N N . ASP B 1 65 ? -5.965 12.125 18.469 1 96.12 65 ASP B N 1
ATOM 1427 C CA . ASP B 1 65 ? -7.215 11.828 19.156 1 96.12 65 ASP B CA 1
ATOM 1428 C C . ASP B 1 65 ? -8.156 11.023 18.266 1 96.12 65 ASP B C 1
ATOM 1430 O O . ASP B 1 65 ? -9.266 10.688 18.672 1 96.12 65 ASP B O 1
ATOM 1434 N N . ARG B 1 66 ? -7.734 10.789 17.031 1 96.44 66 ARG B N 1
ATOM 1435 C CA . ARG B 1 66 ? -8.562 10.039 16.094 1 96.44 66 ARG B CA 1
ATOM 1436 C C . ARG B 1 66 ? -8.469 8.539 16.359 1 96.44 66 ARG B C 1
ATOM 1438 O O . ARG B 1 66 ? -7.473 8.062 16.891 1 96.44 66 ARG B O 1
ATOM 1445 N N . HIS B 1 67 ? -9.617 7.918 16.031 1 97 67 HIS B N 1
ATOM 1446 C CA . HIS B 1 67 ? -9.664 6.461 16.094 1 97 67 HIS B CA 1
ATOM 1447 C C . HIS B 1 67 ? -9.281 5.836 14.758 1 97 67 HIS B C 1
ATOM 1449 O O . HIS B 1 67 ? -9.891 6.133 13.727 1 97 67 HIS B O 1
ATOM 1455 N N . TYR B 1 68 ? -8.25 5.004 14.82 1 97.75 68 TYR B N 1
ATOM 1456 C CA . TYR B 1 68 ? -7.809 4.262 13.641 1 97.75 68 TYR B CA 1
ATOM 1457 C C . TYR B 1 68 ? -8.188 2.787 13.758 1 97.75 68 TYR B C 1
ATOM 1459 O O . TYR B 1 68 ? -7.645 2.066 14.602 1 97.75 68 TYR B O 1
ATOM 1467 N N . SER B 1 69 ? -9.031 2.287 12.828 1 97.88 69 SER B N 1
ATOM 1468 C CA . SER B 1 69 ? -9.641 0.966 12.898 1 97.88 69 SER B CA 1
ATOM 1469 C C . SER B 1 69 ? -8.648 -0.127 12.523 1 97.88 69 SER B C 1
ATOM 1471 O O . SER B 1 69 ? -8.812 -1.284 12.922 1 97.88 69 SER B O 1
ATOM 1473 N N . GLY B 1 70 ? -7.73 0.18 11.68 1 98.19 70 GLY B N 1
ATOM 1474 C CA . GLY B 1 70 ? -6.863 -0.828 11.086 1 98.19 70 GLY B CA 1
ATOM 1475 C C . GLY B 1 70 ? -7.391 -1.37 9.773 1 98.19 70 GLY B C 1
ATOM 1476 O O . GLY B 1 70 ? -6.742 -2.207 9.141 1 98.19 70 GLY B O 1
ATOM 1477 N N . THR B 1 71 ? -8.516 -0.936 9.414 1 98.44 71 THR B N 1
ATOM 1478 C CA . THR B 1 71 ? -9.086 -1.32 8.133 1 98.44 71 THR B CA 1
ATOM 1479 C C . THR B 1 71 ? -9.148 -0.123 7.188 1 98.44 71 THR B C 1
ATOM 1481 O O . THR B 1 71 ? -9.734 0.908 7.52 1 98.44 71 THR B O 1
ATOM 1484 N N . ILE B 1 72 ? -8.5 -0.186 5.965 1 98.25 72 ILE B N 1
ATOM 1485 C CA . ILE B 1 72 ? -8.414 0.887 4.98 1 98.25 72 ILE B CA 1
ATOM 1486 C C . ILE B 1 72 ? -9.023 0.422 3.656 1 98.25 72 ILE B C 1
ATOM 1488 O O . ILE B 1 72 ? -8.688 -0.655 3.158 1 98.25 72 ILE B O 1
ATOM 1492 N N . VAL B 1 73 ? -9.906 1.144 3.158 1 98.38 73 VAL B N 1
ATOM 1493 C CA . VAL B 1 73 ? -10.445 0.863 1.833 1 98.38 73 VAL B CA 1
ATOM 1494 C C . VAL B 1 73 ? -9.625 1.601 0.774 1 98.38 73 VAL B C 1
ATOM 1496 O O . VAL B 1 73 ? -9.555 2.832 0.784 1 98.38 73 VAL B O 1
ATOM 1499 N N . VAL B 1 74 ? -9.023 0.839 -0.1 1 98.56 74 VAL B N 1
ATOM 1500 C CA . VAL B 1 74 ? -8.156 1.406 -1.132 1 98.56 74 VAL B CA 1
ATOM 1501 C C . VAL B 1 74 ? -8.852 1.325 -2.488 1 98.56 74 VAL B C 1
ATOM 1503 O O . VAL B 1 74 ? -9.148 0.231 -2.98 1 98.56 74 VAL B O 1
ATOM 1506 N N . ARG B 1 75 ? -9.148 2.41 -2.98 1 98.5 75 ARG B N 1
ATOM 1507 C CA . ARG B 1 75 ? -9.727 2.504 -4.316 1 98.5 75 ARG B CA 1
ATOM 1508 C C . ARG B 1 75 ? -8.648 2.83 -5.352 1 98.5 75 ARG B C 1
ATOM 1510 O O . ARG B 1 75 ? -8.031 3.895 -5.301 1 98.5 75 ARG B O 1
ATOM 1517 N N . THR B 1 76 ? -8.391 1.898 -6.281 1 97.69 76 THR B N 1
ATOM 1518 C CA . THR B 1 76 ? -7.344 2.025 -7.285 1 97.69 76 THR B CA 1
ATOM 1519 C C . THR B 1 76 ? -7.836 1.535 -8.641 1 97.69 76 THR B C 1
ATOM 1521 O O . THR B 1 76 ? -9.031 1.294 -8.828 1 97.69 76 THR B O 1
ATOM 1524 N N . SER B 1 77 ? -6.949 1.455 -9.609 1 97.38 77 SER B N 1
ATOM 1525 C CA . SER B 1 77 ? -7.32 0.945 -10.93 1 97.38 77 SER B CA 1
ATOM 1526 C C . SER B 1 77 ? -7.395 -0.579 -10.93 1 97.38 77 SER B C 1
ATOM 1528 O O . SER B 1 77 ? -6.711 -1.239 -10.141 1 97.38 77 SER B O 1
ATOM 1530 N N . PRO B 1 78 ? -8.18 -1.146 -11.867 1 97.62 78 PRO B N 1
ATOM 1531 C CA . PRO B 1 78 ? -8.188 -2.604 -12.023 1 97.62 78 PRO B CA 1
ATOM 1532 C C . PRO B 1 78 ? -6.812 -3.168 -12.359 1 97.62 78 PRO B C 1
ATOM 1534 O O . PRO B 1 78 ? -6.477 -4.281 -11.953 1 97.62 78 PRO B O 1
ATOM 1537 N N . GLU B 1 79 ? -6.074 -2.4 -13.047 1 96.75 79 GLU B N 1
ATOM 1538 C CA . GLU B 1 79 ? -4.738 -2.838 -13.445 1 96.75 79 GLU B CA 1
ATOM 1539 C C . GLU B 1 79 ? -3.826 -2.988 -12.227 1 96.75 79 GLU B C 1
ATOM 1541 O O . GLU B 1 79 ? -3.125 -3.992 -12.094 1 96.75 79 GLU B O 1
ATOM 1546 N N . LEU B 1 80 ? -3.855 -1.994 -11.391 1 97.38 80 LEU B N 1
ATOM 1547 C CA . LEU B 1 80 ? -3.031 -2.086 -10.188 1 97.38 80 LEU B CA 1
ATOM 1548 C C . LEU B 1 80 ? -3.518 -3.211 -9.281 1 97.38 80 LEU B C 1
ATOM 1550 O O . LEU B 1 80 ? -2.709 -3.953 -8.719 1 97.38 80 LEU B O 1
ATOM 1554 N N . HIS B 1 81 ? -4.793 -3.281 -9.172 1 98.44 81 HIS B N 1
ATOM 1555 C CA . HIS B 1 81 ? -5.367 -4.379 -8.406 1 98.44 81 HIS B CA 1
ATOM 1556 C C . HIS B 1 81 ? -4.883 -5.73 -8.922 1 98.44 81 HIS B C 1
ATOM 1558 O O . HIS B 1 81 ? -4.422 -6.57 -8.148 1 98.44 81 HIS B O 1
ATOM 1564 N N . SER B 1 82 ? -4.977 -5.902 -10.188 1 97.06 82 SER B N 1
ATOM 1565 C CA . SER B 1 82 ? -4.547 -7.148 -10.812 1 97.06 82 SER B CA 1
ATOM 1566 C C . SER B 1 82 ? -3.055 -7.387 -10.602 1 97.06 82 SER B C 1
ATOM 1568 O O . SER B 1 82 ? -2.637 -8.508 -10.297 1 97.06 82 SER B O 1
ATOM 1570 N N . ARG B 1 83 ? -2.303 -6.41 -10.742 1 96 83 ARG B N 1
ATOM 1571 C CA . ARG B 1 83 ? -0.86 -6.512 -10.547 1 96 83 ARG B CA 1
ATOM 1572 C C . ARG B 1 83 ? -0.529 -6.941 -9.117 1 96 83 ARG B C 1
ATOM 1574 O O . ARG B 1 83 ? 0.308 -7.82 -8.906 1 96 83 ARG B O 1
ATOM 1581 N N . LEU B 1 84 ? -1.143 -6.32 -8.195 1 97.19 84 LEU B N 1
ATOM 1582 C CA . LEU B 1 84 ? -0.902 -6.656 -6.801 1 97.19 84 LEU B CA 1
ATOM 1583 C C . LEU B 1 84 ? -1.299 -8.102 -6.512 1 97.19 84 LEU B C 1
ATOM 1585 O O . LEU B 1 84 ? -0.629 -8.789 -5.738 1 97.19 84 LEU B O 1
ATOM 1589 N N . ALA B 1 85 ? -2.338 -8.547 -7.148 1 97.31 85 ALA B N 1
ATOM 1590 C CA . ALA B 1 85 ? -2.754 -9.938 -7 1 97.31 85 ALA B CA 1
ATOM 1591 C C . ALA B 1 85 ? -1.69 -10.891 -7.535 1 97.31 85 ALA B C 1
ATOM 1593 O O . ALA B 1 85 ? -1.39 -11.906 -6.914 1 97.31 85 ALA B O 1
ATOM 1594 N N . MET B 1 86 ? -1.156 -10.539 -8.664 1 95.75 86 MET B N 1
ATOM 1595 C CA . MET B 1 86 ? -0.111 -11.359 -9.266 1 95.75 86 MET B CA 1
ATOM 1596 C C . MET B 1 86 ? 1.139 -11.383 -8.391 1 95.75 86 MET B C 1
ATOM 1598 O O . MET B 1 86 ? 1.735 -12.445 -8.188 1 95.75 86 MET B O 1
ATOM 1602 N N . GLU B 1 87 ? 1.461 -10.234 -7.879 1 94.94 87 GLU B N 1
ATOM 1603 C CA . GLU B 1 87 ? 2.615 -10.148 -6.992 1 94.94 87 GLU B CA 1
ATOM 1604 C C . GLU B 1 87 ? 2.418 -11 -5.742 1 94.94 87 GLU B C 1
ATOM 1606 O O . GLU B 1 87 ? 3.338 -11.695 -5.309 1 94.94 87 GLU B O 1
ATOM 1611 N N . ALA B 1 88 ? 1.269 -10.914 -5.195 1 96.56 88 ALA B N 1
ATOM 1612 C CA . ALA B 1 88 ? 0.963 -11.703 -4.008 1 96.56 88 ALA B CA 1
ATOM 1613 C C . ALA B 1 88 ? 1.122 -13.195 -4.289 1 96.56 88 ALA B C 1
ATOM 1615 O O . ALA B 1 88 ? 1.711 -13.93 -3.49 1 96.56 88 ALA B O 1
ATOM 1616 N N . ALA B 1 89 ? 0.622 -13.633 -5.473 1 94.5 89 ALA B N 1
ATOM 1617 C CA . ALA B 1 89 ? 0.745 -15.031 -5.863 1 94.5 89 ALA B CA 1
ATOM 1618 C C . ALA B 1 89 ? 2.209 -15.43 -6.035 1 94.5 89 ALA B C 1
ATOM 1620 O O . ALA B 1 89 ? 2.617 -16.516 -5.625 1 94.5 89 ALA B O 1
ATOM 1621 N N . GLU B 1 90 ? 2.965 -14.523 -6.582 1 92.5 90 GLU B N 1
ATOM 1622 C CA . GLU B 1 90 ? 4.395 -14.766 -6.754 1 92.5 90 GLU B CA 1
ATOM 1623 C C . GLU B 1 90 ? 5.086 -14.953 -5.406 1 92.5 90 GLU B C 1
ATOM 1625 O O . GLU B 1 90 ? 6.016 -15.758 -5.289 1 92.5 90 GLU B O 1
ATOM 1630 N N . GLN B 1 91 ? 4.598 -14.266 -4.434 1 92.19 91 GLN B N 1
ATOM 1631 C CA . GLN B 1 91 ? 5.176 -14.336 -3.094 1 92.19 91 GLN B CA 1
ATOM 1632 C C . GLN B 1 91 ? 4.52 -15.438 -2.268 1 92.19 91 GLN B C 1
ATOM 1634 O O . GLN B 1 91 ? 4.93 -15.695 -1.135 1 92.19 91 GLN B O 1
ATOM 1639 N N . ARG B 1 92 ? 3.564 -15.992 -2.816 1 92.94 92 ARG B N 1
ATOM 1640 C CA . ARG B 1 92 ? 2.828 -17.078 -2.174 1 92.94 92 ARG B CA 1
ATOM 1641 C C . ARG B 1 92 ? 2.186 -16.609 -0.873 1 92.94 92 ARG B C 1
ATOM 1643 O O . ARG B 1 92 ? 2.264 -17.281 0.148 1 92.94 92 ARG B O 1
ATOM 1650 N N . VAL B 1 93 ? 1.61 -15.445 -0.876 1 95.19 93 VAL B N 1
ATOM 1651 C CA . VAL B 1 93 ? 0.894 -14.891 0.268 1 95.19 93 VAL B CA 1
ATOM 1652 C C . VAL B 1 93 ? -0.449 -14.32 -0.187 1 95.19 93 VAL B C 1
ATOM 1654 O O . VAL B 1 93 ? -0.698 -14.188 -1.388 1 95.19 93 VAL B O 1
ATOM 1657 N N . SER B 1 94 ? -1.256 -14.109 0.82 1 96.56 94 SER B N 1
ATOM 1658 C CA . SER B 1 94 ? -2.545 -13.508 0.503 1 96.56 94 SER B CA 1
ATOM 1659 C C . SER B 1 94 ? -2.379 -12.07 0.026 1 96.56 94 SER B C 1
ATOM 1661 O O . SER B 1 94 ? -1.364 -11.43 0.311 1 96.56 94 SER B O 1
ATOM 1663 N N . MET B 1 95 ? -3.352 -11.57 -0.71 1 96.44 95 MET B N 1
ATOM 1664 C CA . MET B 1 95 ? -3.375 -10.18 -1.169 1 96.44 95 MET B CA 1
ATOM 1665 C C . MET B 1 95 ? -3.188 -9.219 -0.002 1 96.44 95 MET B C 1
ATOM 1667 O O . MET B 1 95 ? -2.367 -8.297 -0.076 1 96.44 95 MET B O 1
ATOM 1671 N N . ASN B 1 96 ? -3.889 -9.414 1.009 1 98.06 96 ASN B N 1
ATOM 1672 C CA . ASN B 1 96 ? -3.791 -8.547 2.172 1 98.06 96 ASN B CA 1
ATOM 1673 C C . ASN B 1 96 ? -2.379 -8.539 2.754 1 98.06 96 ASN B C 1
ATOM 1675 O O . ASN B 1 96 ? -1.823 -7.477 3.035 1 98.06 96 ASN B O 1
ATOM 1679 N N . GLN B 1 97 ? -1.86 -9.75 2.936 1 97.06 97 GLN B N 1
ATOM 1680 C CA . GLN B 1 97 ? -0.51 -9.859 3.479 1 97.06 97 GLN B CA 1
ATOM 1681 C C . GLN B 1 97 ? 0.495 -9.109 2.611 1 97.06 97 GLN B C 1
ATOM 1683 O O . GLN B 1 97 ? 1.362 -8.398 3.131 1 97.06 97 GLN B O 1
ATOM 1688 N N . TRP B 1 98 ? 0.314 -9.211 1.331 1 96.81 98 TRP B N 1
ATOM 1689 C CA . TRP B 1 98 ? 1.238 -8.57 0.405 1 96.81 98 TRP B CA 1
ATOM 1690 C C . TRP B 1 98 ? 1.108 -7.047 0.475 1 96.81 98 TRP B C 1
ATOM 1692 O O . TRP B 1 98 ? 2.109 -6.34 0.589 1 96.81 98 TRP B O 1
ATOM 1702 N N . VAL B 1 99 ? -0.089 -6.551 0.462 1 97.38 99 VAL B N 1
ATOM 1703 C CA . VAL B 1 99 ? -0.354 -5.113 0.472 1 97.38 99 VAL B CA 1
ATOM 1704 C C . VAL B 1 99 ? 0.13 -4.508 1.788 1 97.38 99 VAL B C 1
ATOM 1706 O O . VAL B 1 99 ? 0.792 -3.469 1.793 1 97.38 99 VAL B O 1
ATOM 1709 N N . VAL B 1 100 ? -0.143 -5.156 2.883 1 97.31 100 VAL B N 1
ATOM 1710 C CA . VAL B 1 100 ? 0.304 -4.684 4.188 1 97.31 100 VAL B CA 1
ATOM 1711 C C . VAL B 1 100 ? 1.83 -4.625 4.223 1 97.31 100 VAL B C 1
ATOM 1713 O O . VAL B 1 100 ? 2.41 -3.674 4.75 1 97.31 100 VAL B O 1
ATOM 1716 N N . GLN B 1 101 ? 2.428 -5.637 3.678 1 95.5 101 GLN B N 1
ATOM 1717 C CA . GLN B 1 101 ? 3.885 -5.656 3.621 1 95.5 101 GLN B CA 1
ATOM 1718 C C . GLN B 1 101 ? 4.426 -4.465 2.84 1 95.5 101 GLN B C 1
ATOM 1720 O O . GLN B 1 101 ? 5.375 -3.811 3.271 1 95.5 101 GLN B O 1
ATOM 1725 N N . LYS B 1 102 ? 3.852 -4.18 1.729 1 94.94 102 LYS B N 1
ATOM 1726 C CA . LYS B 1 102 ? 4.285 -3.051 0.91 1 94.94 102 LYS B CA 1
ATOM 1727 C C . LYS B 1 102 ? 4.105 -1.73 1.652 1 94.94 102 LYS B C 1
ATOM 1729 O O . LYS B 1 102 ? 4.973 -0.856 1.595 1 94.94 102 LYS B O 1
ATOM 1734 N N . LEU B 1 103 ? 3.062 -1.6 2.334 1 96.44 103 LEU B N 1
ATOM 1735 C CA . LEU B 1 103 ? 2.727 -0.349 3.004 1 96.44 103 LEU B CA 1
ATOM 1736 C C . LEU B 1 103 ? 3.58 -0.156 4.254 1 96.44 103 LEU B C 1
ATOM 1738 O O . LEU B 1 103 ? 3.82 0.977 4.676 1 96.44 103 LEU B O 1
ATOM 1742 N N . SER B 1 104 ? 3.99 -1.211 4.863 1 93.94 104 SER B N 1
ATOM 1743 C CA . SER B 1 104 ? 4.785 -1.142 6.086 1 93.94 104 SER B CA 1
ATOM 1744 C C . SER B 1 104 ? 6.238 -0.793 5.781 1 93.94 104 SER B C 1
ATOM 1746 O O . SER B 1 104 ? 6.98 -0.369 6.668 1 93.94 104 SER B O 1
ATOM 1748 N N . GLY B 1 105 ? 6.602 -0.578 4.457 1 77.5 105 GLY B N 1
ATOM 1749 C CA . GLY B 1 105 ? 7.98 -0.318 4.078 1 77.5 105 GLY B CA 1
ATOM 1750 C C . GLY B 1 105 ? 8.922 -1.461 4.418 1 77.5 105 GLY B C 1
ATOM 1751 O O . GLY B 1 105 ? 10.141 -1.296 4.402 1 77.5 105 GLY B O 1
ATOM 1752 N N . ARG B 1 106 ? 8.453 -2.371 5.074 1 59.53 106 ARG B N 1
ATOM 1753 C CA . ARG B 1 106 ? 9.32 -3.508 5.363 1 59.53 106 ARG B CA 1
ATOM 1754 C C . ARG B 1 106 ? 9.641 -4.289 4.094 1 59.53 106 ARG B C 1
ATOM 1756 O O . ARG B 1 106 ? 8.781 -4.461 3.23 1 59.53 106 ARG B O 1
ATOM 1763 N N . ARG B 1 107 ? 10.773 -3.775 3.584 1 50.06 107 ARG B N 1
ATOM 1764 C CA . ARG B 1 107 ? 11.211 -4.652 2.502 1 50.06 107 ARG B CA 1
ATOM 1765 C C . ARG B 1 107 ? 10.969 -6.117 2.854 1 50.06 107 ARG B C 1
ATOM 1767 O O . ARG B 1 107 ? 11.125 -6.52 4.008 1 50.06 107 ARG B O 1
ATOM 1774 N N . PRO B 1 108 ? 10.203 -6.906 2.094 1 40.88 108 PRO B N 1
ATOM 1775 C CA . PRO B 1 108 ? 10.156 -8.352 2.35 1 40.88 108 PRO B CA 1
ATOM 1776 C C . PRO B 1 108 ? 11.516 -8.914 2.775 1 40.88 108 PRO B C 1
ATOM 1778 O O . PRO B 1 108 ? 12.555 -8.445 2.316 1 40.88 108 PRO B O 1
ATOM 1781 N N . SER B 1 109 ? 11.594 -9.32 4.008 1 36.09 109 SER B N 1
ATOM 1782 C CA . SER B 1 109 ? 12.766 -10.125 4.309 1 36.09 109 SER B CA 1
ATOM 1783 C C . SER B 1 109 ? 13.062 -11.117 3.184 1 36.09 109 SER B C 1
ATOM 1785 O O . SER B 1 109 ? 12.156 -11.797 2.699 1 36.09 109 SER B O 1
ATOM 1787 N N . GLU B 1 110 ? 13.945 -10.695 2.264 1 37.72 110 GLU B N 1
ATOM 1788 C CA . GLU B 1 110 ? 14.469 -11.742 1.395 1 37.72 110 GLU B CA 1
ATOM 1789 C C . GLU B 1 110 ? 14.523 -13.086 2.119 1 37.72 110 GLU B C 1
ATOM 1791 O O . GLU B 1 110 ? 15.43 -13.328 2.914 1 37.72 110 GLU B O 1
ATOM 1796 N N . THR B 1 111 ? 13.641 -13.469 2.857 1 31.02 111 THR B N 1
ATOM 1797 C CA . THR B 1 111 ? 13.836 -14.789 3.451 1 31.02 111 THR B CA 1
ATOM 1798 C C . THR B 1 111 ? 14.133 -15.828 2.375 1 31.02 111 THR B C 1
ATOM 1800 O O . THR B 1 111 ? 15 -16.688 2.553 1 31.02 111 THR B O 1
ATOM 1803 N N . PHE B 1 112 ? 13.289 -16.156 1.501 1 33.94 112 PHE B N 1
ATOM 1804 C CA . PHE B 1 112 ? 13.359 -17.5 0.928 1 33.94 112 PHE B CA 1
ATOM 1805 C C . PHE B 1 112 ? 14.57 -17.625 0.013 1 33.94 112 PHE B C 1
ATOM 1807 O O . PHE B 1 112 ? 14.477 -17.375 -1.19 1 33.94 112 PHE B O 1
ATOM 1814 N N . GLY B 1 113 ? 15.641 -16.891 0.093 1 32.09 113 GLY B N 1
ATOM 1815 C CA . GLY B 1 113 ? 16.688 -17.641 -0.582 1 32.09 113 GLY B CA 1
ATOM 1816 C C . GLY B 1 113 ? 16.719 -19.109 -0.212 1 32.09 113 GLY B C 1
ATOM 1817 O O . GLY B 1 113 ? 16.406 -19.469 0.921 1 32.09 113 GLY B O 1
ATOM 1818 N N . LEU B 1 114 ? 16.609 -20.109 -1.221 1 28.73 114 LEU B N 1
ATOM 1819 C CA . LEU B 1 114 ? 16.938 -21.531 -1.202 1 28.73 114 LEU B CA 1
ATOM 1820 C C . LEU B 1 114 ? 18.203 -21.781 -0.403 1 28.73 114 LEU B C 1
ATOM 1822 O O . LEU B 1 114 ? 19.312 -21.469 -0.86 1 28.73 114 LEU B O 1
ATOM 1826 N N . SER B 1 115 ? 18.422 -21.422 0.839 1 31.77 115 SER B N 1
ATOM 1827 C CA . SER B 1 115 ? 19.438 -22.188 1.536 1 31.77 115 SER B CA 1
ATOM 1828 C C . SER B 1 115 ? 19.344 -23.672 1.188 1 31.77 115 SER B C 1
ATOM 1830 O O . SER B 1 115 ? 18.344 -24.312 1.473 1 31.77 115 SER B O 1
ATOM 1832 N N . GLY B 1 116 ? 19.781 -24.219 0.035 1 26.91 116 GLY B N 1
ATOM 1833 C CA . GLY B 1 116 ? 20.234 -25.578 -0.232 1 26.91 116 GLY B CA 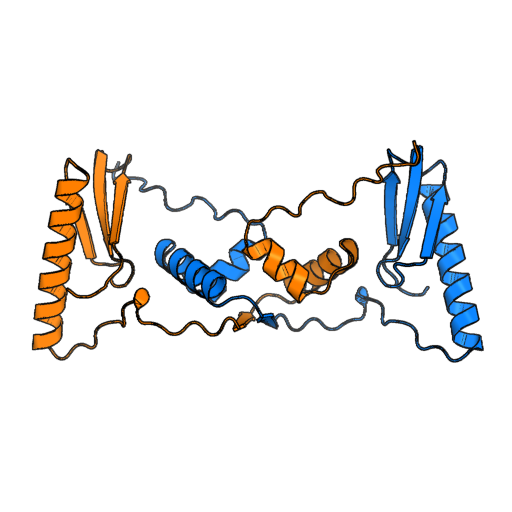1
ATOM 1834 C C . GLY B 1 116 ? 20.875 -26.234 0.969 1 26.91 116 GLY B C 1
ATOM 1835 O O . GLY B 1 116 ? 21.297 -25.547 1.906 1 26.91 116 GLY B O 1
ATOM 1836 N N . PHE B 1 117 ? 20.828 -27.75 1.2 1 28.98 117 PHE B N 1
ATOM 1837 C CA . PHE B 1 117 ? 21.359 -28.781 2.072 1 28.98 117 PHE B CA 1
ATOM 1838 C C . PHE B 1 117 ? 22.859 -28.594 2.26 1 28.98 117 PHE B C 1
ATOM 1840 O O . PHE B 1 117 ? 23.609 -28.516 1.283 1 28.98 117 PHE B O 1
ATOM 1847 N N . ASP B 1 118 ? 23.516 -27.875 3.184 1 20.58 118 ASP B N 1
ATOM 1848 C CA . ASP B 1 118 ? 24.703 -28.578 3.643 1 20.58 118 ASP B CA 1
ATOM 1849 C C . ASP B 1 118 ? 24.328 -29.859 4.383 1 20.58 118 ASP B C 1
ATOM 1851 O O . ASP B 1 118 ? 23.328 -29.891 5.102 1 20.58 118 ASP B O 1
#

Radius of gyration: 25.6 Å; Cα contacts (8 Å, |Δi|>4): 363; chains: 2; bounding box: 42×70×47 Å

Foldseek 3Di:
DLLWDKDWDQDPVVRWIKMATPQCRVQIATDNDSVRRVVVSVVSVVVVVVVCVVVVHDGDRHPVPDDDPVDDDDDDDPVVVVVLCVVCVVVPHDSVVSVVCVVVPPDPPPPPPPPDDD/DQLWDKDWDQDPVVRWIKMATPQCRVQIATDNDSVRRVVVSVVSVVVVVVVCVVV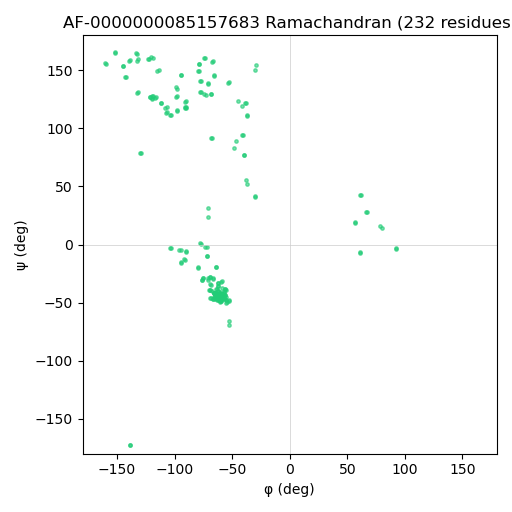VHDGDRHPVPDDDPPDDDDDDDPVVVVVLCVVCVVVPHDSVVSVVCVVVPPDPPPPPPPPDDD

InterPro domains:
  IPR008651 Uncharacterised protein family HicB [PF05534] (55-103)
  IPR010985 Ribbon-helix-helix [SSF47598] (68-106)
  IPR013321 Arc-type ribbon-helix-helix [G3DSA:1.10.1220.10] (61-111)
  IPR035069 Antitoxin HicB/UPF0150 [SSF143100] (2-68)

Organism: Mycolicibacterium paratuberculosis (strain ATCC BAA-968 / K-10) (NCBI:txid262316)

Sequence (236 aa):
MNHYTYRVAWSPYLGEYVGTCLELPYVRRQGATAQEAMGAIEEAVDWYIASAESSGETLPTPMADRHYSGTIVVRTSPELHSRLAMEAAEQRVSMNQWVVQKLSGRRPSETFGLSGFDMNHYTYRVAWSPYLGEYVGTCLELPYVRRQGATAQEAMGAIEEAVDWYIASAESSGETLPTPMADRHYSGTIVVRTSPELHSRLAMEAAEQRVSMNQWVVQKLSGRRPSETFGLSGFD

Nearest PDB structures (foldseek):
  6u0i-assembly1_B  TM=5.868E-01  e=1.033E-02  Escherichia coli str. K-12 substr. DH10B
  6g26-assembly1_D  TM=5.028E-01  e=5.450E-03  Burkholderia pseudomallei K96243
  2dsy-assembly1_D  TM=7.848E-01  e=5.440E-02  Thermus thermophilus
  6g1c-assembly1_V  TM=6.894E-01  e=3.061E-02  Burkholderia pseudomallei K96243
  6g1n-assembly1_B  TM=5.221E-01  e=1.251E-02  Burkholderia pseudomallei K96243

pLDDT: mean 89.51, std 19.61, range [20.31, 98.69]

Solvent-accessible surface area (backbone atoms only — not comparable to full-atom values): 13538 Å² total; per-residue (Å²): 133,81,60,64,50,73,48,68,44,80,33,81,64,76,69,33,18,38,10,37,29,54,83,43,75,86,50,67,25,61,19,89,40,61,67,48,2,43,52,42,26,52,51,52,50,52,50,50,52,55,52,30,60,74,71,68,50,86,74,77,78,30,72,81,75,55,88,50,86,10,65,46,74,38,71,55,50,37,66,57,43,44,49,49,45,51,50,10,40,74,67,68,44,52,54,47,59,43,51,51,39,59,72,66,63,49,66,73,72,82,57,84,64,67,77,59,90,126,134,80,61,64,51,72,46,66,45,80,32,81,60,76,70,31,17,38,9,39,29,56,81,43,75,85,49,68,26,60,21,90,39,61,68,50,3,44,53,44,26,52,50,52,49,53,51,50,51,55,53,29,60,74,70,68,49,86,73,76,77,30,71,80,74,55,87,51,84,14,65,46,76,37,73,54,50,37,66,57,43,46,49,49,46,51,51,12,38,73,68,68,45,52,54,48,58,40,53,48,38,60,72,67,64,49,68,74,74,81,56,84,62,68,77,60,88,128